Protein AF-A0A838F0F5-F1 (afdb_monomer_lite)

Radius of gyration: 20.69 Å; chains: 1; bounding box: 48×46×53 Å

Foldseek 3Di:
DFAQQLQVKWKFFPPDLDLLVQQDCPPGDTDHAAPLPDLCGHRVHDQAPDFTKMKMQNHPVDDPQQRIKIWTFPDDDPFWTWIWIATSNRHLTDIDTFTDDPQFPDWDKDPPPSIDTDDDGGGLQPDFKDFDWGWHWQVVDVNIDIDIATWIFTRLLKWKFKDLDDQLVPDDPVNLVPTDIDSRRCPRPRVQWDQDPVVRDIDGPNSIKMWMQHNVRWIKIKHWDDQADPVRDGRRIDMDMDTD

Secondary structure (DSSP, 8-state):
----GGGT-EEEE-S-S-TTT--S-TT---B---TT--GGG-SS---SSS---EEEE--TTS-TTTSEEEEEEEEE-SSEEEEEEE-TTSTT-EEEEEE--SSSS--EEE-GGG-EEE--SPPGGG-SEEEEEEEEEETTSSS-EEEEEEEEEEPTT-EEEEE-SS-GGG--HHHHTTSPPB--TTSSBSTTEEEETTTTEEEE-TT-EEEEE-TTS-EEEEEEEEEE-TT--EEEEEEEEEE-

Sequence (244 aa):
MWLNGGNFALIANMNTQDFDAVQDTTGASWHWDEASWNPDSTAIGDWRDVRLVYVLDRGNSKPAAERYKKIIFQSGDETKYEIQFSNLDGSEQGILYVPKSNLSSYAYFTFDDGGSVLNIEPAKQQWDMLFTRYRYIFYDEDPALPYLVTGVLINPEISVAVDSSMTFTEIDYQKVTSLIYSNNRDVIGWNWKHFDFSSQLYMVHQNVNYILRDMEGVYWKLHFIDFYNEAGEKGYPQFEFQRL

Structure (mmCIF, N/CA/C/O backbone):
data_AF-A0A838F0F5-F1
#
_entry.id   AF-A0A838F0F5-F1
#
loop_
_atom_site.group_PDB
_atom_site.id
_atom_site.type_symbol
_atom_site.label_atom_id
_atom_site.label_alt_id
_atom_site.label_comp_id
_atom_site.label_asym_id
_atom_site.label_entity_id
_atom_site.label_seq_id
_atom_site.pdbx_PDB_ins_code
_atom_site.Cartn_x
_atom_site.Cartn_y
_atom_site.Cartn_z
_atom_site.occupancy
_atom_site.B_iso_or_equiv
_atom_site.auth_seq_id
_atom_site.auth_comp_id
_atom_site.auth_asym_id
_atom_site.auth_atom_id
_atom_site.pdbx_PDB_model_num
ATOM 1 N N . MET A 1 1 ? 1.810 -8.449 -7.817 1.00 91.44 1 MET A N 1
ATOM 2 C CA . MET A 1 1 ? 3.004 -7.701 -7.355 1.00 91.44 1 MET A CA 1
ATOM 3 C C . MET A 1 1 ? 2.554 -6.276 -7.125 1.00 91.44 1 MET A C 1
ATOM 5 O O . MET A 1 1 ? 1.763 -5.810 -7.929 1.00 91.44 1 MET A O 1
ATOM 9 N N . TRP A 1 2 ? 3.014 -5.624 -6.060 1.00 94.12 2 TRP A N 1
ATOM 10 C CA . TRP A 1 2 ? 2.586 -4.269 -5.701 1.00 94.12 2 TRP A CA 1
ATOM 11 C C . TRP A 1 2 ? 3.780 -3.316 -5.699 1.00 94.12 2 TRP A C 1
ATOM 13 O O . TRP A 1 2 ? 4.907 -3.707 -5.387 1.00 94.12 2 TRP A O 1
ATOM 23 N N . LEU A 1 3 ? 3.514 -2.068 -6.045 1.00 95.50 3 LEU A N 1
ATOM 24 C CA . LEU A 1 3 ? 4.405 -0.925 -5.982 1.00 95.50 3 LEU A CA 1
ATOM 25 C C . LEU A 1 3 ? 4.392 -0.320 -4.575 1.00 95.50 3 LEU A C 1
ATOM 27 O O . LEU A 1 3 ? 3.415 -0.392 -3.828 1.00 95.50 3 LEU A O 1
ATOM 31 N N . ASN A 1 4 ? 5.469 0.381 -4.223 1.00 93.06 4 ASN A N 1
ATOM 32 C CA . ASN A 1 4 ? 5.478 1.195 -3.014 1.00 93.06 4 ASN A CA 1
ATOM 33 C C . ASN A 1 4 ? 4.745 2.525 -3.261 1.00 93.06 4 ASN A C 1
ATOM 35 O O . ASN A 1 4 ? 5.359 3.545 -3.589 1.00 93.06 4 ASN A O 1
ATOM 39 N N . GLY A 1 5 ? 3.424 2.519 -3.070 1.00 92.31 5 GLY A N 1
ATOM 40 C CA . GLY A 1 5 ? 2.596 3.721 -3.170 1.00 92.31 5 GLY A CA 1
ATOM 41 C C . GLY A 1 5 ? 3.021 4.841 -2.211 1.00 92.31 5 GLY A C 1
ATOM 42 O O . GLY A 1 5 ? 2.883 6.008 -2.558 1.00 92.31 5 GLY A O 1
ATOM 43 N N . GLY A 1 6 ? 3.620 4.523 -1.057 1.00 91.94 6 GLY A N 1
ATOM 44 C CA . GLY A 1 6 ? 4.154 5.518 -0.116 1.00 91.94 6 GLY A CA 1
ATOM 45 C C . GLY A 1 6 ? 5.263 6.405 -0.703 1.00 91.94 6 GLY A C 1
ATOM 46 O O . GLY A 1 6 ? 5.440 7.537 -0.260 1.00 91.94 6 GLY A O 1
ATOM 47 N N . ASN A 1 7 ? 5.949 5.930 -1.747 1.00 92.19 7 ASN A N 1
ATOM 48 C CA . ASN A 1 7 ? 6.921 6.708 -2.520 1.00 92.19 7 ASN A CA 1
ATOM 49 C C . ASN A 1 7 ? 6.306 7.374 -3.762 1.00 92.19 7 ASN A C 1
ATOM 51 O O . ASN A 1 7 ? 7.038 7.921 -4.580 1.00 92.19 7 ASN A O 1
ATOM 55 N N . PHE A 1 8 ? 4.982 7.320 -3.930 1.00 93.25 8 PHE A N 1
ATOM 56 C CA . PHE A 1 8 ? 4.285 7.665 -5.173 1.00 93.25 8 PHE A CA 1
ATOM 57 C C . PHE A 1 8 ? 4.778 6.868 -6.387 1.00 93.25 8 PHE A C 1
ATOM 59 O O . PHE A 1 8 ? 4.740 7.374 -7.505 1.00 93.25 8 PHE A O 1
ATOM 66 N N . ALA A 1 9 ? 5.225 5.624 -6.188 1.00 96.00 9 ALA A N 1
ATOM 67 C CA . ALA A 1 9 ? 5.691 4.804 -7.297 1.00 96.00 9 ALA A CA 1
ATOM 68 C C . ALA A 1 9 ? 4.574 4.562 -8.328 1.00 96.00 9 ALA A C 1
ATOM 70 O O . ALA A 1 9 ? 3.406 4.353 -7.966 1.00 96.00 9 ALA A O 1
ATOM 71 N N . LEU A 1 10 ? 4.953 4.592 -9.602 1.00 97.38 10 LEU A N 1
ATOM 72 C CA . LEU A 1 10 ? 4.091 4.359 -10.760 1.00 97.38 10 LEU A CA 1
ATOM 73 C C . LEU A 1 10 ? 4.785 3.379 -11.695 1.00 97.38 10 LEU A C 1
ATOM 75 O O . LEU A 1 10 ? 6.011 3.332 -11.741 1.00 97.38 10 LEU A O 1
ATOM 79 N N . ILE A 1 11 ? 4.025 2.623 -12.473 1.00 98.25 11 ILE A N 1
ATOM 80 C CA . ILE A 1 11 ? 4.603 1.740 -13.484 1.00 98.25 11 ILE A CA 1
ATOM 81 C C . ILE A 1 11 ? 3.867 1.886 -14.807 1.00 98.25 11 ILE A C 1
ATOM 83 O O . ILE A 1 11 ? 2.655 2.084 -14.831 1.00 98.25 11 ILE A O 1
ATOM 87 N N . ALA A 1 12 ? 4.610 1.799 -15.902 1.00 98.50 12 ALA A N 1
ATOM 88 C CA . ALA A 1 12 ? 4.077 1.785 -17.251 1.00 98.50 12 ALA A CA 1
ATOM 89 C C . ALA A 1 12 ? 4.499 0.498 -17.959 1.00 98.50 12 ALA A C 1
ATOM 91 O O . ALA A 1 12 ? 5.663 0.105 -17.896 1.00 98.50 12 ALA A O 1
ATOM 92 N N . ASN A 1 13 ? 3.556 -0.151 -18.638 1.00 97.56 13 ASN A N 1
ATOM 93 C CA . ASN A 1 13 ? 3.851 -1.226 -19.579 1.00 97.56 13 ASN A CA 1
ATOM 94 C C . ASN A 1 13 ? 4.204 -0.605 -20.938 1.00 97.56 13 ASN A C 1
ATOM 96 O O . ASN A 1 13 ? 3.416 0.162 -21.489 1.00 97.56 13 ASN A O 1
ATOM 100 N N . MET A 1 14 ? 5.374 -0.942 -21.479 1.00 97.94 14 MET A N 1
ATOM 101 C CA . MET A 1 14 ? 5.890 -0.351 -22.718 1.00 97.94 14 MET A CA 1
ATOM 102 C C . MET A 1 14 ? 5.448 -1.104 -23.981 1.00 97.94 14 MET A C 1
ATOM 104 O O . MET A 1 14 ? 5.873 -0.752 -25.079 1.00 97.94 14 MET A O 1
ATOM 108 N N . ASN A 1 15 ? 4.605 -2.136 -23.844 1.00 96.19 15 ASN A N 1
ATOM 109 C CA . ASN A 1 15 ? 4.031 -2.927 -24.941 1.00 96.19 15 ASN A CA 1
ATOM 110 C C . ASN A 1 15 ? 5.078 -3.492 -25.921 1.00 96.19 15 ASN A C 1
ATOM 112 O O . ASN A 1 15 ? 4.833 -3.624 -27.118 1.00 96.19 15 ASN A O 1
ATOM 116 N N . THR A 1 16 ? 6.254 -3.838 -25.403 1.00 97.19 16 THR A N 1
ATOM 117 C CA . THR A 1 16 ? 7.365 -4.427 -26.155 1.00 97.19 16 THR A CA 1
ATOM 118 C C . THR A 1 16 ? 8.042 -5.511 -25.328 1.00 97.19 16 THR A C 1
ATOM 120 O O . THR A 1 16 ? 8.014 -5.468 -24.098 1.00 97.19 16 THR A O 1
ATOM 123 N N . GLN A 1 17 ? 8.646 -6.487 -26.003 1.00 96.75 17 GLN A N 1
ATOM 124 C CA . GLN A 1 17 ? 9.502 -7.505 -25.381 1.00 96.75 17 GLN A CA 1
ATOM 125 C C . GLN A 1 17 ? 10.994 -7.160 -25.512 1.00 96.75 17 GLN A C 1
ATOM 127 O O . GLN A 1 17 ? 11.834 -7.828 -24.914 1.00 96.75 17 GLN A O 1
ATOM 132 N N . ASP A 1 18 ? 11.324 -6.135 -26.303 1.00 97.12 18 ASP A N 1
ATOM 133 C CA . ASP A 1 18 ? 12.693 -5.676 -26.517 1.00 97.12 18 ASP A CA 1
ATOM 134 C C . ASP A 1 18 ? 13.130 -4.763 -25.363 1.00 97.12 18 ASP A C 1
ATOM 136 O O . ASP A 1 18 ? 12.744 -3.594 -25.283 1.00 97.12 18 ASP A O 1
ATOM 140 N N . PHE A 1 19 ? 13.923 -5.324 -24.450 1.00 97.19 19 PHE A N 1
ATOM 141 C CA . PHE A 1 19 ? 14.431 -4.634 -23.264 1.00 97.19 19 PHE A CA 1
ATOM 142 C C . PHE A 1 19 ? 15.321 -3.429 -23.597 1.00 97.19 19 PHE A C 1
ATOM 144 O O . PHE A 1 19 ? 15.335 -2.447 -22.846 1.00 97.19 19 PHE A O 1
ATOM 151 N N . ASP A 1 20 ? 16.038 -3.477 -24.721 1.00 96.81 20 ASP A N 1
ATOM 152 C CA . ASP A 1 20 ? 17.018 -2.461 -25.112 1.00 96.81 20 ASP A CA 1
ATOM 153 C C . ASP A 1 20 ? 16.384 -1.327 -25.934 1.00 96.81 20 ASP A C 1
ATOM 155 O O . ASP A 1 20 ? 16.926 -0.218 -25.977 1.00 96.81 20 ASP A O 1
ATOM 159 N N . ALA A 1 21 ? 15.203 -1.568 -26.519 1.00 96.50 21 ALA A N 1
ATOM 160 C CA . ALA A 1 21 ? 14.423 -0.555 -27.234 1.00 96.50 21 ALA A CA 1
ATOM 161 C C . ALA A 1 21 ? 13.844 0.538 -26.319 1.00 96.50 21 ALA A C 1
ATOM 163 O O . ALA A 1 21 ? 13.606 1.658 -26.767 1.00 96.50 21 ALA A O 1
ATOM 164 N N . VAL A 1 22 ? 13.610 0.236 -25.040 1.00 97.81 22 VAL A N 1
ATOM 165 C CA . VAL A 1 22 ? 13.127 1.222 -24.065 1.00 97.81 22 VAL A CA 1
ATOM 166 C C . VAL A 1 22 ? 14.332 1.972 -23.503 1.00 97.81 22 VAL A C 1
ATOM 168 O O . VAL A 1 22 ? 15.181 1.363 -22.857 1.00 97.81 22 VAL A O 1
ATOM 171 N N . GLN A 1 23 ? 14.436 3.277 -23.754 1.00 96.56 23 GLN A N 1
ATOM 172 C CA . GLN A 1 23 ? 15.566 4.114 -23.297 1.00 96.56 23 GLN A CA 1
ATOM 173 C C . GLN A 1 23 ? 15.126 5.427 -22.642 1.00 96.56 23 GLN A C 1
ATOM 175 O O . GLN A 1 23 ? 15.944 6.172 -22.107 1.00 96.56 23 GLN A O 1
ATOM 180 N N . ASP A 1 24 ? 13.827 5.707 -22.658 1.00 96.00 24 ASP A N 1
ATOM 181 C CA . ASP A 1 24 ? 13.215 6.872 -22.043 1.00 96.00 24 ASP A CA 1
ATOM 182 C C . ASP A 1 24 ? 11.813 6.511 -21.518 1.00 96.00 24 ASP A C 1
ATOM 184 O O . ASP A 1 24 ? 11.431 5.340 -21.449 1.00 96.00 24 ASP A O 1
ATOM 188 N N . THR A 1 25 ? 11.057 7.523 -21.100 1.00 96.88 25 THR A N 1
ATOM 189 C CA . THR A 1 25 ? 9.669 7.387 -20.642 1.00 96.88 25 THR A CA 1
ATOM 190 C C . THR A 1 25 ? 8.653 7.812 -21.707 1.00 96.88 25 THR A C 1
ATOM 192 O O . THR A 1 25 ? 7.470 7.988 -21.405 1.00 96.88 25 THR A O 1
ATOM 195 N N . THR A 1 26 ? 9.083 8.006 -22.957 1.00 96.81 26 THR A N 1
ATOM 196 C CA . THR A 1 26 ? 8.214 8.454 -24.045 1.00 96.81 26 THR A CA 1
ATOM 197 C C . THR A 1 26 ? 7.144 7.397 -24.316 1.00 96.81 26 THR A C 1
ATOM 199 O O . THR A 1 26 ? 7.433 6.217 -24.492 1.00 96.81 26 THR A O 1
ATOM 202 N N . GLY A 1 27 ? 5.878 7.820 -24.341 1.00 95.19 27 GLY A N 1
ATOM 203 C CA . GLY A 1 27 ? 4.741 6.916 -24.541 1.00 95.19 27 GLY A CA 1
ATOM 204 C C . GLY A 1 27 ? 4.340 6.098 -23.307 1.00 95.19 27 GLY A C 1
ATOM 205 O O . GLY A 1 27 ? 3.433 5.275 -23.413 1.00 95.19 27 GLY A O 1
ATOM 206 N N . ALA A 1 28 ? 4.960 6.325 -22.143 1.00 97.62 28 ALA A N 1
ATOM 207 C CA . ALA A 1 28 ? 4.576 5.665 -20.899 1.00 97.62 28 ALA A CA 1
ATOM 208 C C . ALA A 1 28 ? 3.164 6.088 -20.446 1.00 97.62 28 ALA A C 1
ATOM 210 O O . ALA A 1 28 ? 2.912 7.259 -20.155 1.00 97.62 28 ALA A O 1
ATOM 211 N N . SER A 1 29 ? 2.256 5.114 -20.341 1.00 97.56 29 SER A N 1
ATOM 212 C CA . SER A 1 29 ? 0.982 5.255 -19.628 1.00 97.56 29 SER A CA 1
ATOM 213 C C . SER A 1 29 ? 1.186 4.816 -18.182 1.00 97.56 29 SER A C 1
ATOM 215 O O . SER A 1 29 ? 1.416 3.636 -17.922 1.00 97.56 29 SER A O 1
ATOM 217 N N . TRP A 1 30 ? 1.160 5.765 -17.247 1.00 97.12 30 TRP A N 1
ATOM 218 C CA . TRP A 1 30 ? 1.473 5.507 -15.843 1.00 97.12 30 TRP A CA 1
ATOM 219 C C . TRP A 1 30 ? 0.272 4.968 -15.070 1.00 97.12 30 TRP A C 1
ATOM 221 O O . TRP A 1 30 ? -0.796 5.574 -15.064 1.00 97.12 30 TRP A O 1
ATOM 231 N N . HIS A 1 31 ? 0.493 3.871 -14.351 1.00 96.75 31 HIS A N 1
ATOM 232 C CA . HIS A 1 31 ? -0.495 3.211 -13.507 1.00 96.75 31 HIS A CA 1
ATOM 233 C C . HIS A 1 31 ? -0.003 3.092 -12.060 1.00 96.75 31 HIS A C 1
ATOM 235 O O . HIS A 1 31 ? 1.197 3.156 -11.771 1.00 96.75 31 HIS A O 1
ATOM 241 N N . TRP A 1 32 ? -0.946 2.901 -11.144 1.00 95.50 32 TRP A N 1
ATOM 242 C CA . TRP A 1 32 ? -0.731 2.706 -9.713 1.00 95.50 32 TRP A CA 1
ATOM 243 C C . TRP A 1 32 ? -1.581 1.545 -9.198 1.00 95.50 32 TRP A C 1
ATOM 245 O O . TRP A 1 32 ? -2.570 1.181 -9.825 1.00 95.50 32 TRP A O 1
ATOM 255 N N . ASP A 1 33 ? -1.184 0.955 -8.069 1.00 95.00 33 ASP A N 1
ATOM 256 C CA . ASP A 1 33 ? -2.036 -0.018 -7.383 1.00 95.00 33 ASP A CA 1
ATOM 257 C C . ASP A 1 33 ? -3.145 0.686 -6.608 1.00 95.00 33 ASP A C 1
ATOM 259 O O . ASP A 1 33 ? -2.941 1.789 -6.081 1.00 95.00 33 ASP A O 1
ATOM 263 N N . GLU A 1 34 ? -4.274 -0.003 -6.472 1.00 90.25 34 GLU A N 1
ATOM 264 C CA . GLU A 1 34 ? -5.309 0.365 -5.513 1.00 90.25 34 GLU A CA 1
ATOM 265 C C . GLU A 1 34 ? -4.820 0.258 -4.065 1.00 90.25 34 GLU A C 1
ATOM 267 O O . GLU A 1 34 ? -4.044 -0.630 -3.695 1.00 90.25 34 GLU A O 1
ATOM 272 N N . ALA A 1 35 ? -5.332 1.150 -3.213 1.00 85.06 35 ALA A N 1
ATOM 273 C CA . ALA A 1 35 ? -4.958 1.212 -1.799 1.00 85.06 35 ALA A CA 1
ATOM 274 C C . ALA A 1 35 ? -5.464 0.013 -0.976 1.00 85.06 35 ALA A C 1
ATOM 276 O O . ALA A 1 35 ? -4.980 -0.194 0.135 1.00 85.06 35 ALA A O 1
ATOM 277 N N . SER A 1 36 ? -6.367 -0.798 -1.540 1.00 82.19 36 SER A N 1
ATOM 278 C CA . SER A 1 36 ? -6.937 -1.996 -0.913 1.00 82.19 36 SER A CA 1
ATOM 279 C C . SER A 1 36 ? -5.981 -3.181 -0.831 1.00 82.19 36 SER A C 1
ATOM 281 O O . SER A 1 36 ? -6.214 -4.116 -0.060 1.00 82.19 36 SER A O 1
ATOM 283 N N . TRP A 1 37 ? -4.895 -3.147 -1.617 1.00 81.25 37 TRP A N 1
ATOM 284 C CA . TRP A 1 37 ? -3.950 -4.255 -1.798 1.00 81.25 37 TRP A CA 1
ATOM 285 C C . TRP A 1 37 ? -4.582 -5.540 -2.353 1.00 81.25 37 TRP A C 1
ATOM 287 O O . TRP A 1 37 ? -3.982 -6.613 -2.257 1.00 81.25 37 TRP A O 1
ATOM 297 N N . ASN A 1 38 ? -5.762 -5.452 -2.971 1.00 86.06 38 ASN A N 1
ATOM 298 C CA . ASN A 1 38 ? -6.367 -6.590 -3.652 1.00 86.06 38 ASN A CA 1
ATOM 299 C C . ASN A 1 38 ? -5.520 -6.970 -4.892 1.00 86.06 38 ASN A C 1
ATOM 301 O O . ASN A 1 38 ? -5.135 -6.083 -5.664 1.00 86.06 38 ASN A O 1
ATOM 305 N N . PRO A 1 39 ? -5.164 -8.256 -5.093 1.00 86.69 39 PRO A N 1
ATOM 306 C CA . PRO A 1 39 ? -4.381 -8.692 -6.252 1.00 86.69 39 PRO A CA 1
ATOM 307 C C . PRO A 1 39 ? -5.039 -8.427 -7.616 1.00 86.69 39 PRO A C 1
ATOM 309 O O . PRO A 1 39 ? -4.318 -8.380 -8.613 1.00 86.69 39 PRO A O 1
ATOM 312 N N . ASP A 1 40 ? -6.361 -8.245 -7.683 1.00 87.56 40 ASP A N 1
ATOM 313 C CA . ASP A 1 40 ? -7.082 -7.929 -8.928 1.00 87.56 40 ASP A CA 1
ATOM 314 C C . ASP A 1 40 ? -6.876 -6.487 -9.434 1.00 87.56 40 ASP A C 1
ATOM 316 O O . ASP A 1 40 ? -7.177 -6.195 -10.590 1.00 87.56 40 ASP A O 1
ATOM 320 N N . SER A 1 41 ? -6.317 -5.607 -8.598 1.00 90.75 41 SER A N 1
ATOM 321 C CA . SER A 1 41 ? -6.233 -4.162 -8.839 1.00 90.75 41 SER A CA 1
ATOM 322 C C . SER A 1 41 ? -4.796 -3.637 -8.746 1.00 90.75 41 SER A C 1
ATOM 324 O O . SER A 1 41 ? -4.525 -2.557 -8.214 1.00 90.75 41 SER A O 1
ATOM 326 N N . THR A 1 42 ? -3.844 -4.437 -9.235 1.00 95.56 42 THR A N 1
ATOM 327 C CA . THR A 1 42 ? -2.423 -4.060 -9.282 1.00 95.56 42 THR A CA 1
ATOM 328 C C . THR A 1 42 ? -2.061 -3.373 -10.594 1.00 95.56 42 THR A C 1
ATOM 330 O O . THR A 1 42 ? -2.525 -3.772 -11.660 1.00 95.56 42 THR A O 1
ATOM 333 N N . ALA A 1 43 ? -1.162 -2.390 -10.534 1.00 95.81 43 ALA A N 1
ATOM 334 C CA . ALA A 1 43 ? -0.689 -1.636 -11.697 1.00 95.81 43 ALA A CA 1
ATOM 335 C C . ALA A 1 43 ? 0.041 -2.517 -12.722 1.00 95.81 43 ALA A C 1
ATOM 337 O O . ALA A 1 43 ? 0.046 -2.234 -13.917 1.00 95.81 43 ALA A O 1
ATOM 338 N N . ILE A 1 44 ? 0.704 -3.569 -12.233 1.00 95.69 44 ILE A N 1
ATOM 339 C CA . ILE A 1 44 ? 1.471 -4.514 -13.053 1.00 95.69 44 ILE A CA 1
ATOM 340 C C . ILE A 1 44 ? 0.533 -5.480 -13.792 1.00 95.69 44 ILE A C 1
ATOM 342 O O . ILE A 1 44 ? 0.840 -5.884 -14.917 1.00 95.69 44 ILE A O 1
ATOM 346 N N . GLY A 1 45 ? -0.590 -5.847 -13.165 1.00 93.81 45 GLY A N 1
ATOM 347 C CA . GLY A 1 45 ? -1.494 -6.883 -13.653 1.00 93.81 45 GLY A CA 1
ATOM 348 C C . GLY A 1 45 ? -0.869 -8.283 -13.649 1.00 93.81 45 GLY A C 1
ATOM 349 O O . GLY A 1 45 ? 0.107 -8.561 -12.941 1.00 93.81 45 GLY A O 1
ATOM 350 N N . ASP A 1 46 ? -1.450 -9.180 -14.449 1.00 93.12 46 ASP A N 1
ATOM 351 C CA . ASP A 1 46 ? -0.890 -10.509 -14.686 1.00 93.12 46 ASP A CA 1
ATOM 352 C C . ASP A 1 46 ? 0.185 -10.457 -15.778 1.00 93.12 46 ASP A C 1
ATOM 354 O O . ASP A 1 46 ? -0.098 -10.255 -16.956 1.00 93.12 46 ASP A O 1
ATOM 358 N N . TRP A 1 47 ? 1.438 -10.636 -15.373 1.00 93.75 47 TRP A N 1
ATOM 359 C CA . TRP A 1 47 ? 2.612 -10.595 -16.247 1.00 93.75 47 TRP A CA 1
ATOM 360 C C . TRP A 1 47 ? 3.057 -11.986 -16.727 1.00 93.75 47 TRP A C 1
ATOM 362 O O . TRP A 1 47 ? 4.046 -12.099 -17.451 1.00 93.75 47 TRP A O 1
ATOM 372 N N . ARG A 1 48 ? 2.382 -13.064 -16.301 1.00 92.81 48 ARG A N 1
ATOM 373 C CA . ARG A 1 48 ? 2.864 -14.445 -16.496 1.00 92.81 48 ARG A CA 1
ATOM 374 C C . ARG A 1 48 ? 2.718 -14.944 -17.931 1.00 92.81 48 ARG A C 1
ATOM 376 O O . ARG A 1 48 ? 3.525 -15.767 -18.359 1.00 92.81 48 ARG A O 1
ATOM 383 N N . ASP A 1 49 ? 1.731 -14.437 -18.664 1.00 89.50 49 ASP A N 1
ATOM 384 C CA . ASP A 1 49 ? 1.435 -14.888 -20.028 1.00 89.50 49 ASP A CA 1
ATOM 385 C C . ASP A 1 49 ? 2.358 -14.252 -21.072 1.00 89.50 49 ASP A C 1
ATOM 387 O O . ASP A 1 49 ? 2.745 -14.895 -22.051 1.00 89.50 49 ASP A O 1
ATOM 391 N N . VAL A 1 50 ? 2.729 -12.984 -20.871 1.00 91.31 50 VAL A N 1
ATOM 392 C CA . VAL A 1 50 ? 3.535 -12.219 -21.825 1.00 91.31 50 VAL A CA 1
ATOM 393 C C . VAL A 1 50 ? 4.629 -11.460 -21.090 1.00 91.31 50 VAL A C 1
ATOM 395 O O . VAL A 1 50 ? 4.371 -10.568 -20.286 1.00 91.31 50 VAL A O 1
ATOM 398 N N . ARG A 1 51 ? 5.882 -11.776 -21.429 1.00 94.62 51 ARG A N 1
ATOM 399 C CA . ARG A 1 51 ? 7.049 -11.033 -20.943 1.00 94.62 51 ARG A CA 1
ATOM 400 C C . ARG A 1 51 ? 7.138 -9.698 -21.664 1.00 94.62 51 ARG A C 1
ATOM 402 O O . ARG A 1 51 ? 7.563 -9.665 -22.819 1.00 94.62 51 ARG A O 1
ATOM 409 N N . LEU A 1 52 ? 6.734 -8.637 -20.981 1.00 97.44 52 LEU A N 1
ATOM 410 C CA . LEU A 1 52 ? 6.797 -7.263 -21.466 1.00 97.44 52 LEU A CA 1
ATOM 411 C C . LEU A 1 52 ? 7.787 -6.445 -20.639 1.00 97.44 52 LEU A C 1
ATOM 413 O O . LEU A 1 52 ? 8.056 -6.750 -19.475 1.00 97.44 52 LEU A O 1
ATOM 417 N N . VAL A 1 53 ? 8.325 -5.404 -21.266 1.00 98.38 53 VAL A N 1
ATOM 418 C CA . VAL A 1 53 ? 9.149 -4.398 -20.604 1.00 98.38 53 VAL A CA 1
ATOM 419 C C . VAL A 1 53 ? 8.241 -3.410 -19.891 1.00 98.38 53 VAL A C 1
ATOM 421 O O . VAL A 1 53 ? 7.337 -2.823 -20.488 1.00 98.38 53 VAL A O 1
ATOM 424 N N . TYR A 1 54 ? 8.529 -3.192 -18.618 1.00 98.62 54 TYR A N 1
ATOM 425 C CA . TYR A 1 54 ? 7.916 -2.159 -17.804 1.00 98.62 54 TYR A CA 1
ATOM 426 C C . TYR A 1 54 ? 8.935 -1.067 -17.491 1.00 98.62 54 TYR A C 1
ATOM 428 O O . TYR A 1 54 ? 10.124 -1.348 -17.333 1.00 98.62 54 TYR A O 1
ATOM 436 N N . VAL A 1 55 ? 8.464 0.166 -17.333 1.00 98.56 55 VAL A N 1
ATOM 437 C CA . VAL A 1 55 ? 9.230 1.248 -16.709 1.00 98.56 55 VAL A CA 1
ATOM 438 C C . VAL A 1 55 ? 8.594 1.576 -15.368 1.00 98.56 55 VAL A C 1
ATOM 440 O O . VAL A 1 55 ? 7.425 1.947 -15.300 1.00 98.56 55 VAL A O 1
ATOM 443 N N . LEU A 1 56 ? 9.371 1.437 -14.298 1.00 98.44 56 LEU A N 1
ATOM 444 C CA . LEU A 1 56 ? 9.006 1.829 -12.942 1.00 98.44 56 LEU A CA 1
ATOM 445 C C . LEU A 1 56 ? 9.525 3.236 -12.660 1.00 98.44 56 LEU A C 1
ATOM 447 O O . LEU A 1 56 ? 10.734 3.450 -12.671 1.00 98.44 56 LEU A O 1
ATOM 451 N N . ASP A 1 57 ? 8.626 4.156 -12.332 1.00 98.06 57 ASP A N 1
ATOM 452 C CA . ASP A 1 57 ? 8.947 5.384 -11.614 1.00 98.06 57 ASP A CA 1
ATOM 453 C C . ASP A 1 57 ? 8.964 5.081 -10.113 1.00 98.06 57 ASP A C 1
ATOM 455 O O . ASP A 1 57 ? 7.956 4.691 -9.520 1.00 98.06 57 ASP A O 1
ATOM 459 N N . ARG A 1 58 ? 10.126 5.245 -9.486 1.00 96.38 58 ARG A N 1
ATOM 460 C CA . ARG A 1 58 ? 10.355 4.937 -8.069 1.00 96.38 58 ARG A CA 1
ATOM 461 C C . ARG A 1 58 ? 9.994 6.091 -7.134 1.00 96.38 58 ARG A C 1
ATOM 463 O O . ARG A 1 58 ? 10.142 5.935 -5.920 1.00 96.38 58 ARG A O 1
ATOM 470 N N . GLY A 1 59 ? 9.531 7.217 -7.679 1.00 94.25 59 GLY A N 1
ATOM 471 C CA . GLY A 1 59 ? 9.080 8.380 -6.926 1.00 94.25 59 GLY A CA 1
ATOM 472 C C . GLY A 1 59 ? 10.029 9.575 -6.971 1.00 94.25 59 GLY A C 1
ATOM 473 O O . GLY A 1 59 ? 11.235 9.456 -7.189 1.00 94.25 59 GLY A O 1
ATOM 474 N N . ASN A 1 60 ? 9.476 10.756 -6.680 1.00 88.19 60 ASN A N 1
ATOM 475 C CA . ASN A 1 60 ? 10.188 12.042 -6.723 1.00 88.19 60 ASN A CA 1
ATOM 476 C C . ASN A 1 60 ? 11.309 12.189 -5.678 1.00 88.19 60 ASN A C 1
ATOM 478 O O . ASN A 1 60 ? 12.114 13.109 -5.782 1.00 88.19 60 ASN A O 1
ATOM 482 N N . SER A 1 61 ? 11.353 11.330 -4.656 1.00 89.81 61 SER A N 1
ATOM 483 C CA . SER A 1 61 ? 12.419 11.353 -3.648 1.00 89.81 61 SER A CA 1
ATOM 484 C C . SER A 1 61 ? 13.736 10.763 -4.156 1.00 89.81 61 SER A C 1
ATOM 486 O O . SER A 1 61 ? 14.770 10.964 -3.520 1.00 89.81 61 SER A O 1
ATOM 488 N N . LYS A 1 62 ? 13.717 10.034 -5.281 1.00 92.00 62 LYS A N 1
ATOM 489 C CA . LYS A 1 62 ? 14.921 9.464 -5.888 1.00 92.00 62 LYS A CA 1
ATOM 490 C C . LYS A 1 62 ? 15.651 10.499 -6.753 1.00 92.00 62 LYS A C 1
ATOM 492 O O . LYS A 1 62 ? 14.992 11.287 -7.438 1.00 92.00 62 LYS A O 1
ATOM 497 N N . PRO A 1 63 ? 16.998 10.486 -6.775 1.00 91.06 63 PRO A N 1
ATOM 498 C CA . PRO A 1 63 ? 17.770 11.267 -7.736 1.00 91.06 63 PRO A CA 1
ATOM 499 C C . PRO A 1 63 ? 17.322 10.973 -9.170 1.00 91.06 63 PRO A C 1
ATOM 501 O O . PRO A 1 63 ? 16.972 9.838 -9.492 1.00 91.06 63 PRO A O 1
ATOM 504 N N . ALA A 1 64 ? 17.369 11.975 -10.052 1.00 88.69 64 ALA A N 1
ATOM 505 C CA . ALA A 1 64 ? 16.871 11.843 -11.424 1.00 88.69 64 ALA A CA 1
ATOM 506 C C . ALA A 1 64 ? 17.488 10.653 -12.187 1.00 88.69 64 ALA A C 1
ATOM 508 O O . ALA A 1 64 ? 16.773 9.963 -12.908 1.00 88.69 64 ALA A O 1
ATOM 509 N N . ALA A 1 65 ? 18.781 10.383 -11.976 1.00 87.94 65 ALA A N 1
ATOM 510 C CA . ALA A 1 65 ? 19.503 9.277 -12.610 1.00 87.94 65 ALA A CA 1
ATOM 511 C C . ALA A 1 65 ? 19.052 7.879 -12.138 1.00 87.94 65 ALA A C 1
ATOM 513 O O . ALA A 1 65 ? 19.237 6.904 -12.855 1.00 87.94 65 ALA A O 1
ATOM 514 N N . GLU A 1 66 ? 18.436 7.775 -10.958 1.00 89.62 66 GLU A N 1
ATOM 515 C CA . GLU A 1 66 ? 18.053 6.502 -10.327 1.00 89.62 66 GLU A CA 1
ATOM 516 C C . GLU A 1 66 ? 16.535 6.327 -10.208 1.00 89.62 66 GLU A C 1
ATOM 518 O O . GLU A 1 66 ? 16.048 5.292 -9.735 1.00 89.62 66 GLU A O 1
ATOM 523 N N . ARG A 1 67 ? 15.768 7.358 -10.576 1.00 95.31 67 ARG A N 1
ATOM 524 C CA . ARG A 1 67 ? 14.316 7.399 -10.407 1.00 95.31 67 ARG A CA 1
ATOM 525 C C . ARG A 1 67 ? 13.611 6.329 -11.228 1.00 95.31 67 ARG A C 1
ATOM 527 O O . ARG A 1 67 ? 12.655 5.738 -10.733 1.00 95.31 67 ARG A O 1
ATOM 534 N N . TYR A 1 68 ? 14.074 6.080 -12.448 1.00 97.81 68 TYR A N 1
ATOM 535 C CA . TYR A 1 68 ? 13.439 5.134 -13.356 1.00 97.81 68 TYR A CA 1
ATOM 536 C C . TYR A 1 68 ? 14.231 3.835 -13.464 1.00 97.81 68 TYR A C 1
ATOM 538 O O . TYR A 1 68 ? 15.454 3.856 -13.589 1.00 97.81 68 TYR A O 1
ATOM 546 N N . LYS A 1 69 ? 13.525 2.703 -13.468 1.00 98.00 69 LYS A N 1
ATOM 547 C CA . LYS A 1 69 ? 14.102 1.385 -13.768 1.00 98.00 69 LYS A CA 1
ATOM 548 C C . LYS A 1 69 ? 13.298 0.703 -14.868 1.00 98.00 69 LYS A C 1
ATOM 550 O O . LYS A 1 69 ? 12.069 0.711 -14.821 1.00 98.00 69 LYS A O 1
ATOM 555 N N . LYS A 1 70 ? 13.987 0.084 -15.826 1.00 97.56 70 LYS A N 1
ATOM 556 C CA . LYS A 1 70 ? 13.387 -0.881 -16.756 1.00 97.56 70 LYS A CA 1
ATOM 557 C C . LYS A 1 70 ? 13.291 -2.219 -16.062 1.00 97.56 70 LYS A C 1
ATOM 559 O O . LYS A 1 70 ? 14.213 -2.581 -15.337 1.00 97.56 70 LYS A O 1
ATOM 564 N N . ILE A 1 71 ? 12.196 -2.938 -16.270 1.00 98.38 71 ILE A N 1
ATOM 565 C CA . ILE A 1 71 ? 11.916 -4.195 -15.581 1.00 98.38 71 ILE A CA 1
ATOM 566 C C . ILE A 1 71 ? 11.316 -5.201 -16.562 1.00 98.38 71 ILE A C 1
ATOM 568 O O . ILE A 1 71 ? 10.420 -4.862 -17.330 1.00 98.38 71 ILE A O 1
ATOM 572 N N . ILE A 1 72 ? 11.768 -6.452 -16.491 1.00 98.00 72 ILE A N 1
ATOM 573 C CA . ILE A 1 72 ? 11.040 -7.621 -16.994 1.00 98.00 72 ILE A CA 1
ATOM 574 C C . ILE A 1 72 ? 10.866 -8.591 -15.827 1.00 98.00 72 ILE A C 1
ATOM 576 O O . ILE A 1 72 ? 11.843 -9.037 -15.221 1.00 98.00 72 ILE A O 1
ATOM 580 N N . PHE A 1 73 ? 9.623 -8.969 -15.545 1.00 97.12 73 PHE A N 1
ATOM 581 C CA . PHE A 1 73 ? 9.322 -10.096 -14.665 1.00 97.12 73 PHE A CA 1
ATOM 582 C C . PHE A 1 73 ? 9.549 -11.392 -15.456 1.00 97.12 73 PHE A C 1
ATOM 584 O O . PHE A 1 73 ? 8.756 -11.756 -16.322 1.00 97.12 73 PHE A O 1
ATOM 591 N N . GLN A 1 74 ? 10.692 -12.048 -15.240 1.00 95.44 74 GLN A N 1
ATOM 592 C CA . GLN A 1 74 ? 11.129 -13.175 -16.067 1.00 95.44 74 GLN A CA 1
ATOM 593 C C . GLN A 1 74 ? 10.365 -14.454 -15.724 1.00 95.44 74 GLN A C 1
ATOM 595 O O . GLN A 1 74 ? 9.904 -15.171 -16.618 1.00 95.44 74 GLN A O 1
ATOM 600 N N . SER A 1 75 ? 10.258 -14.765 -14.436 1.00 95.62 75 SER A N 1
ATOM 601 C CA . SER A 1 75 ? 9.623 -15.987 -13.952 1.00 95.62 75 SER A CA 1
ATOM 602 C C . SER A 1 75 ? 9.184 -15.841 -12.493 1.00 95.62 75 SER A C 1
ATOM 604 O O . SER A 1 75 ? 9.599 -14.929 -11.771 1.00 95.62 75 SER A O 1
ATOM 606 N N . GLY A 1 76 ? 8.307 -16.741 -12.059 1.00 94.94 76 GLY A N 1
ATOM 607 C CA . GLY A 1 76 ? 7.912 -16.874 -10.668 1.00 94.94 76 GLY A CA 1
ATOM 608 C C . GLY A 1 76 ? 7.331 -18.256 -10.424 1.00 94.94 76 GLY A C 1
ATOM 609 O O . GLY A 1 76 ? 6.437 -18.684 -11.149 1.00 94.94 76 GLY A O 1
ATOM 610 N N . ASP A 1 77 ? 7.835 -18.937 -9.406 1.00 94.25 77 ASP A N 1
ATOM 611 C CA . ASP A 1 77 ? 7.376 -20.257 -8.979 1.00 94.25 77 ASP A CA 1
ATOM 612 C C . ASP A 1 77 ? 7.018 -20.235 -7.486 1.00 94.25 77 ASP A C 1
ATOM 614 O O . ASP A 1 77 ? 6.917 -19.170 -6.877 1.00 94.25 77 ASP A O 1
ATOM 618 N N . GLU A 1 78 ? 6.767 -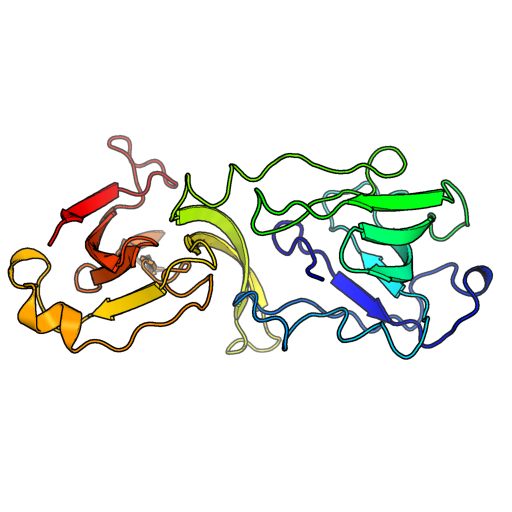21.389 -6.874 1.00 93.62 78 GLU A N 1
ATOM 619 C CA . GLU A 1 78 ? 6.417 -21.487 -5.449 1.00 93.62 78 GLU A CA 1
ATOM 620 C C . GLU A 1 78 ? 7.534 -21.012 -4.505 1.00 93.62 78 GLU A C 1
ATOM 622 O O . GLU A 1 78 ? 7.266 -20.669 -3.356 1.00 93.62 78 GLU A O 1
ATOM 627 N N . THR A 1 79 ? 8.773 -20.930 -4.990 1.00 96.06 79 THR A N 1
ATOM 628 C CA . THR A 1 79 ? 9.971 -20.653 -4.193 1.00 96.06 79 THR A CA 1
ATOM 629 C C . THR A 1 79 ? 10.539 -19.254 -4.399 1.00 96.06 79 THR A C 1
ATOM 631 O O . THR A 1 79 ? 11.140 -18.716 -3.470 1.00 96.06 79 THR A O 1
ATOM 634 N N . LYS A 1 80 ? 10.374 -18.639 -5.578 1.00 97.38 80 LYS A N 1
ATOM 635 C CA . LYS A 1 80 ? 10.959 -17.319 -5.875 1.00 97.38 80 LYS A CA 1
ATOM 636 C C . LYS A 1 80 ? 10.309 -16.595 -7.054 1.00 97.38 80 LYS A C 1
ATOM 638 O O . LYS A 1 80 ? 9.558 -17.180 -7.828 1.00 97.38 80 LYS A O 1
ATOM 643 N N . TYR A 1 81 ? 10.654 -15.318 -7.194 1.00 97.69 81 TYR A N 1
ATOM 644 C CA . TYR A 1 81 ? 10.517 -14.532 -8.421 1.00 97.69 81 TYR A CA 1
ATOM 645 C C . TYR A 1 81 ? 11.892 -14.207 -9.011 1.00 97.69 81 TYR A C 1
ATOM 647 O O . TYR A 1 81 ? 12.864 -14.049 -8.270 1.00 97.69 81 TYR A O 1
ATOM 655 N N . GLU A 1 82 ? 11.951 -14.055 -10.332 1.00 97.88 82 GLU A N 1
ATOM 656 C CA . GLU A 1 82 ? 13.132 -13.606 -11.073 1.00 97.88 82 GLU A CA 1
ATOM 657 C C . GLU A 1 82 ? 12.791 -12.337 -11.848 1.00 97.88 82 GLU A C 1
ATOM 659 O O . GLU A 1 82 ? 11.859 -12.312 -12.656 1.00 97.88 82 GLU A O 1
ATOM 664 N N . ILE A 1 83 ? 13.533 -11.267 -11.577 1.00 98.38 83 ILE A N 1
ATOM 665 C CA . ILE A 1 83 ? 13.239 -9.933 -12.094 1.00 98.38 83 ILE A CA 1
ATOM 666 C C . ILE A 1 83 ? 14.498 -9.385 -12.754 1.00 98.38 83 ILE A C 1
ATOM 668 O O . ILE A 1 83 ? 15.482 -9.106 -12.075 1.00 98.38 83 ILE A O 1
ATOM 672 N N . GLN A 1 84 ? 14.470 -9.209 -14.070 1.00 98.25 84 GLN A N 1
ATOM 673 C CA . GLN A 1 84 ? 15.515 -8.481 -14.782 1.00 98.25 84 GLN A CA 1
ATOM 674 C C . GLN A 1 84 ? 15.250 -6.988 -14.670 1.00 98.25 84 GLN A C 1
ATOM 676 O O . GLN A 1 84 ? 14.113 -6.552 -14.852 1.00 98.25 84 GLN A O 1
ATOM 681 N N . PHE A 1 85 ? 16.290 -6.205 -14.407 1.00 98.50 85 PHE A N 1
ATOM 682 C CA . PHE A 1 85 ? 16.176 -4.756 -14.324 1.00 98.50 85 PHE A CA 1
ATOM 683 C C . PHE A 1 85 ? 17.442 -4.049 -14.808 1.00 98.50 85 PHE A C 1
ATOM 685 O O . PHE A 1 85 ? 18.503 -4.663 -14.895 1.00 98.50 85 PHE A O 1
ATOM 692 N N . SER A 1 86 ? 17.315 -2.763 -15.131 1.00 97.88 86 SER A N 1
ATOM 693 C CA . SER A 1 86 ? 18.421 -1.836 -15.409 1.00 97.88 86 SER A CA 1
ATOM 694 C C . SER A 1 86 ? 17.947 -0.382 -15.293 1.00 97.88 86 SER A C 1
ATOM 696 O O . SER A 1 86 ? 16.749 -0.115 -15.152 1.00 97.88 86 SER A O 1
ATOM 698 N N . ASN A 1 87 ? 18.873 0.574 -15.356 1.00 97.00 87 ASN A N 1
ATOM 699 C CA . ASN A 1 87 ? 18.550 1.968 -15.669 1.00 97.00 87 ASN A CA 1
ATOM 700 C C . ASN A 1 87 ? 18.072 2.099 -17.125 1.00 97.00 87 ASN A C 1
ATOM 702 O O . ASN A 1 87 ? 18.289 1.211 -17.953 1.00 97.00 87 ASN A O 1
ATOM 706 N N . LEU A 1 88 ? 17.426 3.222 -17.459 1.00 96.62 88 LEU A N 1
ATOM 707 C CA . LEU A 1 88 ? 16.927 3.474 -18.820 1.00 96.62 88 LEU A CA 1
ATOM 708 C C . LEU A 1 88 ? 18.048 3.421 -19.877 1.00 96.62 88 LEU A C 1
ATOM 710 O O . LEU A 1 88 ? 17.838 2.879 -20.958 1.00 96.62 88 LEU A O 1
ATOM 714 N N . ASP A 1 89 ? 19.252 3.876 -19.524 1.00 95.50 89 ASP A N 1
ATOM 715 C CA . ASP A 1 89 ? 20.457 3.841 -20.367 1.00 95.50 89 ASP A CA 1
ATOM 716 C C . ASP A 1 89 ? 21.150 2.461 -20.436 1.00 95.50 89 ASP A C 1
ATOM 718 O O . ASP A 1 89 ? 22.188 2.320 -21.078 1.00 95.50 89 ASP A O 1
ATOM 722 N N . GLY A 1 90 ? 20.597 1.440 -19.771 1.00 95.50 90 GLY A N 1
ATOM 723 C CA . GLY A 1 90 ? 21.154 0.086 -19.717 1.00 95.50 90 GLY A CA 1
ATOM 724 C C . GLY A 1 90 ? 22.216 -0.133 -18.635 1.00 95.50 90 GLY A C 1
ATOM 725 O O . GLY A 1 90 ? 22.623 -1.273 -18.413 1.00 95.50 90 GLY A O 1
ATOM 726 N N . SER A 1 91 ? 22.641 0.909 -17.915 1.00 95.00 91 SER A N 1
ATOM 727 C CA . SER A 1 91 ? 23.540 0.746 -16.768 1.00 95.00 91 SER A CA 1
ATOM 728 C C . SER A 1 91 ? 22.855 0.008 -15.607 1.00 95.00 91 SER A C 1
ATOM 730 O O . SER A 1 91 ? 21.628 -0.097 -15.545 1.00 95.00 91 SER A O 1
ATOM 732 N N . GLU A 1 92 ? 23.652 -0.547 -14.688 1.00 94.62 92 GLU A N 1
ATOM 733 C CA . GLU A 1 92 ? 23.166 -1.345 -13.545 1.00 94.62 92 GLU A CA 1
ATOM 734 C C . GLU A 1 92 ? 22.227 -2.498 -13.935 1.00 94.62 92 GLU A C 1
ATOM 736 O O . GLU A 1 92 ? 21.272 -2.814 -13.223 1.00 94.62 92 GLU A O 1
ATOM 741 N N . GLN A 1 93 ? 22.477 -3.122 -15.087 1.00 96.75 93 GLN A N 1
ATOM 742 C CA . GLN A 1 93 ? 21.700 -4.274 -15.514 1.00 96.75 93 GLN A CA 1
ATOM 743 C C . GLN A 1 93 ? 21.973 -5.491 -14.625 1.00 96.75 93 GLN A C 1
ATOM 745 O O . GLN A 1 93 ? 23.125 -5.864 -14.394 1.00 96.75 93 GLN A O 1
ATOM 750 N N . GLY A 1 94 ? 20.906 -6.153 -14.180 1.00 96.69 94 GLY A N 1
ATOM 751 C CA . GLY A 1 94 ? 20.996 -7.334 -13.332 1.00 96.69 94 GLY A CA 1
ATOM 752 C C . GLY A 1 94 ? 19.732 -8.185 -13.332 1.00 96.69 94 GLY A C 1
ATOM 753 O O . GLY A 1 94 ? 18.711 -7.835 -13.928 1.00 96.69 94 GLY A O 1
ATOM 754 N N . ILE A 1 95 ? 19.822 -9.327 -12.648 1.00 98.12 95 ILE A N 1
ATOM 755 C CA . ILE A 1 95 ? 18.689 -10.199 -12.328 1.00 98.12 95 ILE A CA 1
ATOM 756 C C . ILE A 1 95 ? 18.601 -10.290 -10.809 1.00 98.12 95 ILE A C 1
ATOM 758 O O . ILE A 1 95 ? 19.544 -10.725 -10.149 1.00 98.12 95 ILE A O 1
ATOM 762 N N . LEU A 1 96 ? 17.459 -9.885 -10.264 1.00 98.44 96 LEU A N 1
ATOM 763 C CA . LEU A 1 96 ? 17.134 -10.006 -8.856 1.00 98.44 96 LEU A CA 1
ATOM 764 C C . LEU A 1 96 ? 16.310 -11.274 -8.624 1.00 98.44 96 LEU A C 1
ATOM 766 O O . LEU A 1 96 ? 15.250 -11.463 -9.224 1.00 98.44 96 LEU A O 1
ATOM 770 N N . TYR A 1 97 ? 16.789 -12.113 -7.710 1.00 98.19 97 TYR A N 1
ATOM 771 C CA . TYR A 1 97 ? 16.074 -13.288 -7.225 1.00 98.19 97 TYR A CA 1
ATOM 772 C C . TYR A 1 97 ? 15.391 -12.938 -5.904 1.00 98.19 97 TYR A C 1
ATOM 774 O O . TYR A 1 97 ? 16.066 -12.650 -4.916 1.00 98.19 97 TYR A O 1
ATOM 782 N N . VAL A 1 98 ? 14.059 -12.965 -5.878 1.00 98.19 98 VAL A N 1
ATOM 783 C CA . VAL A 1 98 ? 13.265 -12.642 -4.684 1.00 98.19 98 VAL A CA 1
ATOM 784 C C . VAL A 1 98 ? 12.683 -13.938 -4.115 1.00 98.19 98 VAL A C 1
ATOM 786 O O . VAL A 1 98 ? 11.706 -14.445 -4.674 1.00 98.19 98 VAL A O 1
ATOM 789 N N . PRO A 1 99 ? 13.265 -14.513 -3.047 1.00 97.25 99 PRO A N 1
ATOM 790 C CA . PRO A 1 99 ? 12.772 -15.750 -2.460 1.00 97.25 99 PRO A CA 1
ATOM 791 C C . PRO A 1 99 ? 11.425 -15.528 -1.767 1.00 97.25 99 PRO A C 1
ATOM 793 O O . PRO A 1 99 ? 11.174 -14.484 -1.163 1.00 97.25 99 PRO A O 1
ATOM 796 N N . LYS A 1 100 ? 10.563 -16.539 -1.834 1.00 95.44 100 LYS A N 1
ATOM 797 C CA . LYS A 1 100 ? 9.315 -16.620 -1.077 1.00 95.44 100 LYS A CA 1
ATOM 798 C C . LYS A 1 100 ? 9.587 -17.287 0.268 1.00 95.44 100 LYS A C 1
ATOM 800 O O . LYS A 1 100 ? 10.409 -18.194 0.372 1.00 95.44 100 LYS A O 1
ATOM 805 N N . SER A 1 101 ? 8.878 -16.836 1.294 1.00 92.56 101 SER A N 1
ATOM 806 C CA . SER A 1 101 ? 8.946 -17.388 2.646 1.00 92.56 101 SER A CA 1
ATOM 807 C C . SER A 1 101 ? 7.550 -17.807 3.082 1.00 92.56 101 SER A C 1
ATOM 809 O O . SER A 1 101 ? 6.587 -17.094 2.820 1.00 92.56 101 SER A O 1
ATOM 811 N N . ASN A 1 102 ? 7.437 -18.941 3.770 1.00 91.50 102 ASN A N 1
ATOM 812 C CA . ASN A 1 102 ? 6.195 -19.331 4.444 1.00 91.50 102 ASN A CA 1
ATOM 813 C C . ASN A 1 102 ? 6.034 -18.658 5.822 1.00 91.50 102 ASN A C 1
ATOM 815 O O . ASN A 1 102 ? 4.972 -18.775 6.437 1.00 91.50 102 ASN A O 1
ATOM 819 N N . LEU A 1 103 ? 7.074 -17.966 6.302 1.00 93.19 103 LEU A N 1
ATOM 820 C CA . LEU A 1 103 ? 7.078 -17.253 7.579 1.00 93.19 103 LEU A CA 1
ATOM 821 C C . LEU A 1 103 ? 6.524 -15.832 7.467 1.00 93.19 103 LEU A C 1
ATOM 823 O O . LEU A 1 103 ? 6.095 -15.298 8.478 1.00 93.19 103 LEU A O 1
ATOM 827 N N . SER A 1 104 ? 6.522 -15.225 6.280 1.00 93.81 104 SER A N 1
ATOM 828 C CA . SER A 1 104 ? 6.059 -13.848 6.042 1.00 93.81 104 SER A CA 1
ATOM 829 C C . SER A 1 104 ? 4.863 -13.853 5.094 1.00 93.81 104 SER A C 1
ATOM 831 O O . SER A 1 104 ? 4.699 -14.790 4.311 1.00 93.81 104 SER A O 1
ATOM 833 N N . SER A 1 105 ? 4.025 -12.820 5.151 1.00 92.50 105 SER A N 1
ATOM 834 C CA . SER A 1 105 ? 2.878 -12.682 4.246 1.00 92.50 105 SER A CA 1
ATOM 835 C C . SER A 1 105 ? 3.334 -12.279 2.846 1.00 92.50 105 SER A C 1
ATOM 837 O O . SER A 1 105 ? 2.769 -12.727 1.847 1.00 92.50 105 SER A O 1
ATOM 839 N N . TYR A 1 106 ? 4.386 -11.460 2.766 1.00 93.06 106 TYR A N 1
ATOM 840 C CA . TYR A 1 106 ? 4.940 -10.968 1.513 1.00 93.06 106 TYR A CA 1
ATOM 841 C C . TYR A 1 106 ? 6.468 -11.048 1.482 1.00 93.06 106 TYR A C 1
ATOM 843 O O . TYR A 1 106 ? 7.153 -11.092 2.501 1.00 93.06 106 TYR A O 1
ATOM 851 N N . ALA A 1 107 ? 7.007 -11.040 0.263 1.00 95.19 107 ALA A N 1
ATOM 852 C CA . ALA A 1 107 ? 8.422 -10.806 0.016 1.00 95.19 107 ALA A CA 1
ATOM 853 C C . ALA A 1 107 ? 8.616 -9.354 -0.432 1.00 95.19 107 ALA A C 1
ATOM 855 O O . ALA A 1 107 ? 7.853 -8.846 -1.257 1.00 95.19 107 ALA A O 1
ATOM 856 N N . TYR A 1 108 ? 9.654 -8.706 0.089 1.00 96.38 108 TYR A N 1
ATOM 857 C CA . TYR A 1 108 ? 9.954 -7.303 -0.174 1.00 96.38 108 TYR A CA 1
ATOM 858 C C . TYR A 1 108 ? 11.314 -7.183 -0.839 1.00 96.38 108 TYR A C 1
ATOM 860 O O . TYR A 1 108 ? 12.239 -7.939 -0.544 1.00 96.38 108 TYR A O 1
ATOM 868 N N . PHE A 1 109 ? 11.450 -6.216 -1.734 1.00 97.38 109 PHE A N 1
ATOM 869 C CA . PHE A 1 109 ? 12.709 -5.934 -2.399 1.00 97.38 109 PHE A CA 1
ATOM 870 C C . PHE A 1 109 ? 12.806 -4.457 -2.777 1.00 97.38 109 PHE A C 1
ATOM 872 O O . PHE A 1 109 ? 11.808 -3.734 -2.794 1.00 97.38 109 PHE A O 1
ATOM 879 N N . THR A 1 110 ? 14.018 -4.012 -3.085 1.00 96.38 110 THR A N 1
ATOM 880 C CA . THR A 1 110 ? 14.307 -2.690 -3.643 1.00 96.38 110 THR A CA 1
ATOM 881 C C . THR A 1 110 ? 15.251 -2.825 -4.831 1.00 96.38 110 THR A C 1
ATOM 883 O O . THR A 1 110 ? 15.977 -3.808 -4.940 1.00 96.38 110 THR A O 1
ATOM 886 N N . PHE A 1 111 ? 15.247 -1.820 -5.706 1.00 96.12 111 PHE A N 1
ATOM 887 C CA . PHE A 1 111 ? 16.255 -1.627 -6.754 1.00 96.12 111 PHE A CA 1
ATOM 888 C C . PHE A 1 111 ? 17.346 -0.625 -6.351 1.00 96.12 111 PHE A C 1
ATOM 890 O 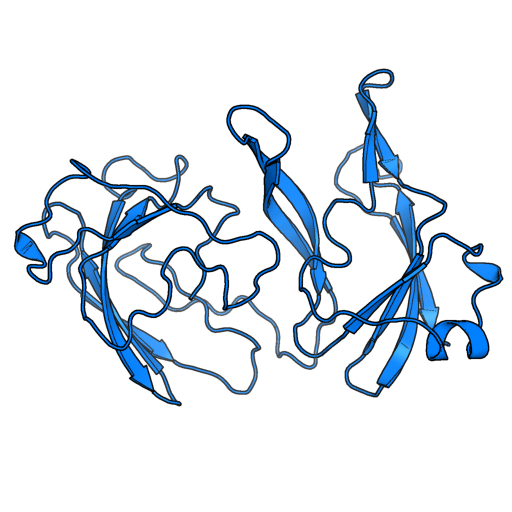O . PHE A 1 111 ? 18.130 -0.209 -7.199 1.00 96.12 111 PHE A O 1
ATOM 897 N N . ASP A 1 112 ? 17.362 -0.190 -5.087 1.00 93.44 112 ASP A N 1
ATOM 898 C CA . ASP A 1 112 ? 18.503 0.541 -4.530 1.00 93.44 112 ASP A CA 1
ATOM 899 C C . ASP A 1 112 ? 19.762 -0.330 -4.569 1.00 93.44 112 ASP A C 1
ATOM 901 O O . ASP A 1 112 ? 19.669 -1.554 -4.437 1.00 93.44 112 ASP A O 1
ATOM 905 N N . ASP A 1 113 ? 20.913 0.314 -4.774 1.00 91.38 113 ASP A N 1
ATOM 906 C CA . ASP A 1 113 ? 22.247 -0.296 -4.712 1.00 91.38 113 ASP A CA 1
ATOM 907 C C . ASP A 1 113 ? 22.403 -1.566 -5.570 1.00 91.38 113 ASP A C 1
ATOM 909 O O . ASP A 1 113 ? 23.015 -2.551 -5.158 1.00 91.38 113 ASP A O 1
ATOM 913 N N . GLY A 1 114 ? 21.820 -1.570 -6.774 1.00 90.81 114 GLY A N 1
ATOM 914 C CA . GLY A 1 114 ? 21.893 -2.719 -7.681 1.00 90.81 114 GLY A CA 1
ATOM 915 C C . GLY A 1 114 ? 20.962 -3.881 -7.317 1.00 90.81 114 GLY A C 1
ATOM 916 O O . GLY A 1 114 ? 21.152 -4.984 -7.818 1.00 90.81 114 GLY A O 1
ATOM 917 N N . GLY A 1 115 ? 19.940 -3.646 -6.491 1.00 95.69 115 GLY A N 1
ATOM 918 C CA . GLY A 1 115 ? 18.870 -4.605 -6.230 1.00 95.69 115 GLY A CA 1
ATOM 919 C C . GLY A 1 115 ? 19.123 -5.506 -5.024 1.00 95.69 115 GLY A C 1
ATOM 920 O O . GLY A 1 115 ? 20.102 -6.244 -4.968 1.00 95.69 115 GLY A O 1
ATOM 921 N N . SER A 1 116 ? 18.200 -5.503 -4.061 1.00 97.31 116 SER A N 1
ATOM 922 C CA . SER A 1 116 ? 18.301 -6.339 -2.861 1.00 97.31 116 SER A CA 1
ATOM 923 C C . SER A 1 116 ? 16.941 -6.764 -2.310 1.00 97.31 116 SER A C 1
ATOM 925 O O . SER A 1 116 ? 15.925 -6.089 -2.484 1.00 97.31 116 SER A O 1
ATOM 927 N N . VAL A 1 117 ? 16.929 -7.913 -1.634 1.00 97.50 117 VAL A N 1
ATOM 928 C CA . VAL A 1 117 ? 15.777 -8.409 -0.871 1.00 97.50 117 VAL A CA 1
ATOM 929 C C . VAL A 1 117 ? 15.761 -7.725 0.493 1.00 97.50 117 VAL A C 1
ATOM 931 O O . VAL A 1 117 ? 16.802 -7.568 1.130 1.00 97.50 117 VAL A O 1
ATOM 934 N N . LEU A 1 118 ? 14.576 -7.336 0.951 1.00 96.50 118 LEU A N 1
ATOM 935 C CA . LEU A 1 118 ? 14.364 -6.646 2.216 1.00 96.50 118 LEU A CA 1
ATOM 936 C C . LEU A 1 118 ? 13.673 -7.572 3.221 1.00 96.50 118 LEU A C 1
ATOM 938 O O . LEU A 1 118 ? 12.694 -8.238 2.890 1.00 96.50 118 LEU A O 1
ATOM 942 N N . ASN A 1 119 ? 14.148 -7.559 4.466 1.00 93.94 119 ASN A N 1
ATOM 943 C CA . ASN A 1 119 ? 13.523 -8.264 5.584 1.00 93.94 119 ASN A CA 1
ATOM 944 C C . ASN A 1 119 ? 12.887 -7.250 6.545 1.00 93.94 119 ASN A C 1
ATOM 946 O O . ASN A 1 119 ? 13.520 -6.826 7.510 1.00 93.94 119 ASN A O 1
ATOM 950 N N . ILE A 1 120 ? 11.675 -6.798 6.212 1.00 92.19 120 ILE A N 1
ATOM 951 C CA . ILE A 1 120 ? 10.985 -5.701 6.917 1.00 92.19 120 ILE A CA 1
ATOM 952 C C . ILE A 1 120 ? 9.650 -6.106 7.549 1.00 92.19 120 ILE A C 1
ATOM 954 O O . ILE A 1 120 ? 9.114 -5.353 8.357 1.00 92.19 120 ILE A O 1
ATOM 958 N N . GLU A 1 121 ? 9.106 -7.268 7.189 1.00 92.69 121 GLU A N 1
ATOM 959 C CA . GLU A 1 121 ? 7.885 -7.801 7.793 1.00 92.69 121 GLU A CA 1
ATOM 960 C C . GLU A 1 121 ? 8.264 -8.775 8.917 1.00 92.69 121 GLU A C 1
ATOM 962 O O . GLU A 1 121 ? 9.101 -9.655 8.692 1.00 92.69 121 GLU A O 1
ATOM 967 N N . PRO A 1 122 ? 7.664 -8.660 10.116 1.00 94.00 122 PRO A N 1
ATOM 968 C CA . PRO A 1 122 ? 7.749 -9.706 11.130 1.00 94.00 122 PRO A CA 1
ATOM 969 C C . PRO A 1 122 ? 7.216 -11.051 10.610 1.00 94.00 122 PRO A C 1
ATOM 971 O O . PRO A 1 122 ? 6.584 -11.127 9.554 1.00 94.00 122 PRO A O 1
ATOM 974 N N . ALA A 1 123 ? 7.416 -12.129 11.374 1.00 95.31 123 ALA A N 1
ATOM 975 C CA . ALA A 1 123 ? 6.742 -13.386 11.060 1.00 95.31 123 ALA A CA 1
ATOM 976 C C . ALA A 1 123 ? 5.222 -13.167 11.066 1.00 95.31 123 ALA A C 1
ATOM 978 O O . ALA A 1 123 ? 4.695 -12.511 11.966 1.00 95.31 123 ALA A O 1
ATOM 979 N N . LYS A 1 124 ? 4.510 -13.715 10.078 1.00 94.75 124 LYS A N 1
ATOM 980 C CA . LYS A 1 124 ? 3.093 -13.425 9.849 1.00 94.75 124 LYS A CA 1
ATOM 981 C C . LYS A 1 124 ? 2.211 -13.781 11.040 1.00 94.75 124 LYS A C 1
ATOM 983 O O . LYS A 1 124 ? 1.195 -13.142 11.211 1.00 94.75 124 LYS A O 1
ATOM 988 N N . GLN A 1 125 ? 2.625 -14.708 11.907 1.00 94.94 125 GLN A N 1
ATOM 989 C CA . GLN A 1 125 ? 1.902 -15.059 13.138 1.00 94.94 125 GLN A CA 1
ATOM 990 C C . GLN A 1 125 ? 2.133 -14.087 14.311 1.00 94.94 125 GLN A C 1
ATOM 992 O O . GLN A 1 125 ? 1.636 -14.325 15.405 1.00 94.94 125 GLN A O 1
ATOM 997 N N . GLN A 1 126 ? 2.944 -13.040 14.138 1.00 95.31 126 GLN A N 1
ATOM 998 C CA . GLN A 1 126 ? 3.366 -12.138 15.219 1.00 95.31 126 GLN A CA 1
ATOM 999 C C . GLN A 1 126 ? 2.829 -10.710 15.072 1.00 95.31 126 GLN A C 1
ATOM 1001 O O . GLN A 1 126 ? 3.265 -9.824 15.809 1.00 95.31 126 GLN A O 1
ATOM 1006 N N . TRP A 1 127 ? 1.927 -10.453 14.121 1.00 96.06 127 TRP A N 1
ATOM 1007 C CA . TRP A 1 127 ? 1.358 -9.122 13.919 1.00 96.06 127 TRP A CA 1
ATOM 1008 C C . TRP A 1 127 ? -0.051 -9.176 13.324 1.00 96.06 127 TRP A C 1
ATOM 1010 O O . TRP A 1 127 ? -0.327 -10.003 12.463 1.00 96.06 127 TRP A O 1
ATOM 1020 N N . ASP A 1 128 ? -0.905 -8.237 13.730 1.00 96.69 128 ASP A N 1
ATOM 1021 C CA . ASP A 1 128 ? -2.284 -8.102 13.229 1.00 96.69 128 ASP A CA 1
ATOM 1022 C C . ASP A 1 128 ? -2.504 -6.787 12.474 1.00 96.69 128 ASP A C 1
ATOM 1024 O O . ASP A 1 128 ? -3.238 -6.729 11.489 1.00 96.69 128 ASP A O 1
ATOM 1028 N N . MET A 1 129 ? -1.847 -5.715 12.924 1.00 96.62 129 MET A N 1
ATOM 1029 C CA . MET A 1 129 ? -2.015 -4.360 12.406 1.00 96.62 129 MET A CA 1
ATOM 1030 C C . MET A 1 129 ? -0.670 -3.689 12.146 1.00 96.62 129 MET A C 1
ATOM 1032 O O . MET A 1 129 ? 0.275 -3.817 12.923 1.00 96.62 129 MET A O 1
ATOM 1036 N N . LEU A 1 130 ? -0.622 -2.900 11.079 1.00 95.88 130 LEU A N 1
ATOM 1037 C CA . LEU A 1 130 ? 0.506 -2.073 10.682 1.00 95.88 130 LEU A CA 1
ATOM 1038 C C . LEU A 1 130 ? 0.054 -0.616 10.569 1.00 95.88 130 LEU A C 1
ATOM 1040 O O . LEU A 1 130 ? -0.659 -0.245 9.637 1.00 95.88 130 LEU A O 1
ATOM 1044 N N . PHE A 1 131 ? 0.530 0.226 11.481 1.00 96.00 131 PHE A N 1
ATOM 1045 C CA . PHE A 1 131 ? 0.411 1.676 11.364 1.00 96.00 131 PHE A CA 1
ATOM 1046 C C . PHE A 1 131 ? 1.459 2.178 10.379 1.00 96.00 131 PHE A C 1
ATOM 1048 O O . PHE A 1 131 ? 2.658 2.024 10.606 1.00 96.00 131 PHE A O 1
ATOM 1055 N N . THR A 1 132 ? 1.024 2.756 9.263 1.00 93.88 132 THR A N 1
ATOM 1056 C CA . THR A 1 132 ? 1.952 3.160 8.205 1.00 93.88 132 THR A CA 1
ATOM 1057 C C . THR A 1 132 ? 1.410 4.296 7.350 1.00 93.88 132 THR A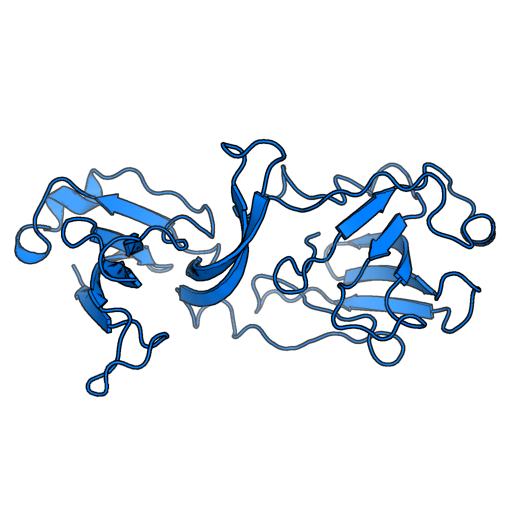 C 1
ATOM 1059 O O . THR A 1 132 ? 0.227 4.645 7.394 1.00 93.88 132 THR A O 1
ATOM 1062 N N . ARG A 1 133 ? 2.307 4.884 6.558 1.00 92.44 133 ARG A N 1
ATOM 1063 C CA . ARG A 1 133 ? 1.966 5.833 5.502 1.00 92.44 133 ARG A CA 1
ATOM 1064 C C . ARG A 1 133 ? 1.885 5.110 4.169 1.00 92.44 133 ARG A C 1
ATOM 1066 O O . ARG A 1 133 ? 2.784 4.350 3.819 1.00 92.44 133 ARG A O 1
ATOM 1073 N N . TYR A 1 134 ? 0.839 5.388 3.408 1.00 94.19 134 TYR A N 1
ATOM 1074 C CA . TYR A 1 134 ? 0.651 4.852 2.064 1.00 94.19 134 TYR A CA 1
ATOM 1075 C C . TYR A 1 134 ? -0.091 5.868 1.195 1.00 94.19 134 TYR A C 1
ATOM 1077 O O . TYR A 1 134 ? -0.645 6.848 1.697 1.00 94.19 134 TYR A O 1
ATOM 1085 N N . ARG A 1 135 ? -0.055 5.665 -0.123 1.00 94.06 135 ARG A N 1
ATOM 1086 C CA . ARG A 1 135 ? -0.833 6.481 -1.056 1.00 94.06 135 ARG A CA 1
ATOM 1087 C C . ARG A 1 135 ? -2.272 5.991 -1.090 1.00 94.06 135 ARG A C 1
ATOM 1089 O O . ARG A 1 135 ? -2.505 4.802 -1.273 1.00 94.06 135 ARG A O 1
ATOM 1096 N N . TYR A 1 136 ? -3.194 6.934 -0.991 1.00 95.06 136 TYR A N 1
ATOM 1097 C CA . TYR A 1 136 ? -4.601 6.770 -1.318 1.00 95.06 136 TYR A CA 1
ATOM 1098 C C . TYR A 1 136 ? -4.936 7.662 -2.520 1.00 95.06 136 TYR A C 1
ATOM 1100 O O . TYR A 1 136 ? -4.297 8.703 -2.707 1.00 95.06 136 TYR A O 1
ATOM 1108 N N . ILE A 1 137 ? -5.898 7.247 -3.343 1.00 94.06 137 ILE A N 1
ATOM 1109 C CA . ILE A 1 137 ? -6.366 8.021 -4.495 1.00 94.06 137 ILE A CA 1
ATOM 1110 C C . ILE A 1 137 ? -7.792 8.483 -4.211 1.00 94.06 137 ILE A C 1
ATOM 1112 O O . ILE A 1 137 ? -8.692 7.665 -4.032 1.00 94.06 137 ILE A O 1
ATOM 1116 N N . PHE A 1 138 ? -7.992 9.795 -4.162 1.00 93.81 138 PHE A N 1
ATOM 1117 C CA . PHE A 1 138 ? -9.316 10.400 -4.073 1.00 93.81 138 PHE A CA 1
ATOM 1118 C C . PHE A 1 138 ? -9.900 10.496 -5.485 1.00 93.81 138 PHE A C 1
ATOM 1120 O O . PHE A 1 138 ? -9.585 11.417 -6.238 1.00 93.81 138 PHE A O 1
ATOM 1127 N N . TYR A 1 139 ? -10.669 9.477 -5.874 1.00 93.62 139 TYR A N 1
ATOM 1128 C CA . TYR A 1 139 ? -11.298 9.369 -7.199 1.00 93.62 139 TYR A CA 1
ATOM 1129 C C . TYR A 1 139 ? -12.518 10.280 -7.386 1.00 93.62 139 TYR A C 1
ATOM 1131 O O . TYR A 1 139 ? -13.014 10.419 -8.499 1.00 93.62 139 TYR A O 1
ATOM 1139 N N . ASP A 1 140 ? -13.016 10.860 -6.300 1.00 94.62 140 ASP A N 1
ATOM 1140 C CA . ASP A 1 140 ? -14.078 11.861 -6.268 1.00 94.62 140 ASP A CA 1
ATOM 1141 C C . ASP A 1 140 ? -13.592 13.276 -6.630 1.00 94.62 140 ASP A C 1
ATOM 1143 O O . ASP A 1 140 ? -14.411 14.140 -6.942 1.00 94.62 140 ASP A O 1
ATOM 1147 N N . GLU A 1 141 ? -12.276 13.496 -6.652 1.00 95.56 141 GLU A N 1
ATOM 1148 C CA . GLU A 1 141 ? -11.642 14.714 -7.161 1.00 95.56 141 GLU A CA 1
ATOM 1149 C C . GLU A 1 141 ? -11.453 14.658 -8.690 1.00 95.56 141 GLU A C 1
ATOM 1151 O O . GLU A 1 141 ? -11.277 13.582 -9.269 1.00 95.56 141 GLU A O 1
ATOM 1156 N N . ASP A 1 142 ? -11.440 15.822 -9.353 1.00 94.00 142 ASP A N 1
ATOM 1157 C CA . ASP A 1 142 ? -11.214 15.941 -10.804 1.00 94.00 142 ASP A CA 1
ATOM 1158 C C . ASP A 1 142 ? -10.040 16.898 -11.126 1.00 94.00 142 ASP A C 1
ATOM 1160 O O . ASP A 1 142 ? -10.172 18.116 -10.955 1.00 94.00 142 ASP A O 1
ATOM 1164 N N . PRO A 1 143 ? -8.879 16.385 -11.593 1.00 93.25 143 PRO A N 1
ATOM 1165 C CA . PRO A 1 143 ? -8.563 14.965 -11.776 1.00 93.25 143 PRO A CA 1
ATOM 1166 C C . PRO A 1 143 ? -8.395 14.235 -10.433 1.00 93.25 143 PRO A C 1
ATOM 1168 O O . PRO A 1 143 ? -8.117 14.866 -9.413 1.00 93.25 143 PRO A O 1
ATOM 1171 N N . ALA A 1 144 ? -8.476 12.899 -10.460 1.00 94.31 144 ALA A N 1
ATOM 1172 C CA . ALA A 1 144 ? -8.272 12.063 -9.276 1.00 94.31 144 ALA A CA 1
ATOM 1173 C C . ALA A 1 144 ? -6.979 12.444 -8.532 1.00 94.31 144 ALA A C 1
ATOM 1175 O O . ALA A 1 144 ? -5.903 12.547 -9.134 1.00 94.31 144 ALA A O 1
ATOM 1176 N N . LEU A 1 145 ? -7.078 12.644 -7.216 1.00 94.56 145 LEU A N 1
ATOM 1177 C CA . LEU A 1 145 ? -6.006 13.225 -6.411 1.00 94.56 145 LEU A CA 1
ATOM 1178 C C . LEU A 1 145 ? -5.209 12.138 -5.665 1.00 94.56 145 LEU A C 1
ATOM 1180 O O . LEU A 1 145 ? -5.728 11.528 -4.725 1.00 94.56 145 LEU A O 1
ATOM 1184 N N . PRO A 1 146 ? -3.925 11.907 -6.004 1.00 93.69 146 PRO A N 1
ATOM 1185 C CA . PRO A 1 146 ? -3.057 11.042 -5.217 1.00 93.69 146 PRO A CA 1
ATOM 1186 C C . PRO A 1 146 ? -2.574 11.761 -3.951 1.00 93.69 146 PRO A C 1
ATOM 1188 O O . PRO A 1 146 ? -1.995 12.845 -4.017 1.00 93.69 146 PRO A O 1
ATOM 1191 N N . TYR A 1 147 ? -2.734 11.127 -2.790 1.00 93.81 147 TYR A N 1
ATOM 1192 C CA . TYR A 1 147 ? -2.362 11.719 -1.505 1.00 93.81 147 TYR A CA 1
ATOM 1193 C C . TYR A 1 147 ? -1.712 10.703 -0.563 1.00 93.81 147 TYR A C 1
ATOM 1195 O O . TYR A 1 147 ? -2.061 9.524 -0.569 1.00 93.81 147 TYR A O 1
ATOM 1203 N N . LEU A 1 148 ? -0.776 11.152 0.280 1.00 93.69 148 LEU A N 1
ATOM 1204 C CA . LEU A 1 148 ? -0.212 10.309 1.337 1.00 93.69 148 LEU A CA 1
ATOM 1205 C C . LEU A 1 148 ? -1.048 10.416 2.601 1.00 93.69 148 LEU A C 1
ATOM 1207 O O . LEU A 1 148 ? -1.078 11.460 3.250 1.00 93.69 148 LEU A O 1
ATOM 1211 N N . VAL A 1 149 ? -1.636 9.297 2.993 1.00 94.25 149 VAL A N 1
ATOM 1212 C CA . VAL A 1 149 ? -2.388 9.161 4.236 1.00 94.25 149 VAL A CA 1
ATOM 1213 C C . VAL A 1 149 ? -1.570 8.389 5.268 1.00 94.25 149 VAL A C 1
ATOM 1215 O O . VAL A 1 149 ? -0.697 7.593 4.922 1.00 94.25 149 VAL A O 1
ATOM 1218 N N . THR A 1 150 ? -1.860 8.619 6.547 1.00 94.44 150 THR A N 1
ATOM 1219 C CA . THR A 1 150 ? -1.406 7.758 7.648 1.00 94.44 150 THR A CA 1
ATOM 1220 C C . THR A 1 150 ? -2.596 6.932 8.105 1.00 94.44 150 THR A C 1
ATOM 1222 O O . THR A 1 150 ? -3.605 7.505 8.523 1.00 94.44 150 THR A O 1
ATOM 1225 N N . GLY A 1 151 ? -2.489 5.610 8.055 1.00 95.50 151 GLY A N 1
ATOM 1226 C CA . GLY A 1 151 ? -3.580 4.708 8.405 1.00 95.50 151 GLY A CA 1
ATOM 1227 C C . GLY A 1 151 ? -3.091 3.402 9.012 1.00 95.50 151 GLY A C 1
ATOM 1228 O O . GLY A 1 151 ? -1.914 3.265 9.349 1.00 95.50 151 GLY A O 1
ATOM 1229 N N . VAL A 1 152 ? -4.015 2.458 9.145 1.00 97.19 152 VAL A N 1
ATOM 1230 C CA . VAL A 1 152 ? -3.754 1.118 9.667 1.00 97.19 152 VAL A CA 1
ATOM 1231 C C . VAL A 1 152 ? -4.094 0.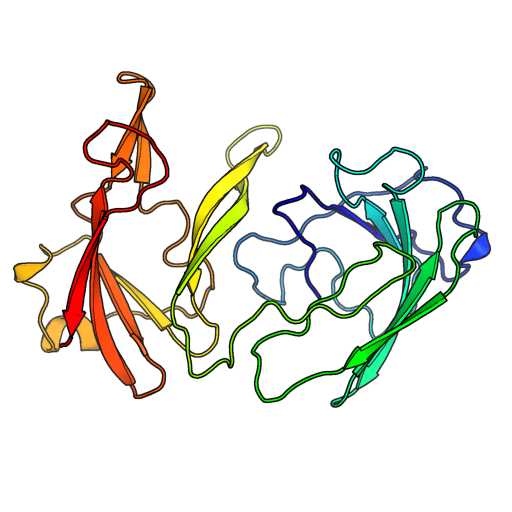093 8.599 1.00 97.19 152 VAL A C 1
ATOM 1233 O O . VAL A 1 152 ? -5.211 0.077 8.085 1.00 97.19 152 VAL A O 1
ATOM 1236 N N . LEU A 1 153 ? -3.117 -0.744 8.262 1.00 95.62 153 LEU A N 1
ATOM 1237 C CA . LEU A 1 153 ? -3.311 -1.898 7.396 1.00 95.62 153 LEU A CA 1
ATOM 1238 C C . LEU A 1 153 ? -3.374 -3.170 8.235 1.00 95.62 153 LEU A C 1
ATOM 1240 O O . LEU A 1 153 ? -2.600 -3.309 9.179 1.00 95.62 153 LEU A O 1
ATOM 1244 N N . ILE A 1 154 ? -4.237 -4.110 7.874 1.00 96.69 154 ILE A N 1
ATOM 1245 C CA . ILE A 1 154 ? -4.330 -5.401 8.558 1.00 96.69 154 ILE A CA 1
ATOM 1246 C C . ILE A 1 154 ? -3.424 -6.459 7.925 1.00 96.69 154 ILE A C 1
ATOM 1248 O O . ILE A 1 154 ? -3.031 -6.377 6.747 1.00 96.69 154 ILE A O 1
ATOM 1252 N N . ASN A 1 155 ? -3.070 -7.449 8.740 1.00 96.00 155 ASN A N 1
ATOM 1253 C CA . ASN A 1 155 ? -2.464 -8.689 8.287 1.00 96.00 155 ASN A CA 1
ATOM 1254 C C . ASN A 1 155 ? -3.457 -9.448 7.387 1.00 96.00 155 ASN A C 1
ATOM 1256 O O . ASN A 1 155 ? -4.618 -9.584 7.772 1.00 96.00 155 ASN A O 1
ATOM 1260 N N . PRO A 1 156 ? -3.041 -9.941 6.203 1.00 93.00 156 PRO A N 1
ATOM 1261 C CA . PRO A 1 156 ? -3.914 -10.725 5.323 1.00 93.00 156 PRO A CA 1
ATOM 1262 C C . PRO A 1 156 ? -4.519 -11.987 5.959 1.00 93.00 156 PRO A C 1
ATOM 1264 O O . PRO A 1 156 ? -5.491 -12.521 5.434 1.00 93.00 156 PRO A O 1
ATOM 1267 N N . GLU A 1 157 ? -3.934 -12.479 7.052 1.00 94.94 157 GLU A N 1
ATOM 1268 C CA . GLU A 1 157 ? -4.379 -13.674 7.779 1.00 94.94 157 GLU A CA 1
ATOM 1269 C C . GLU A 1 157 ? -5.476 -13.373 8.822 1.00 94.94 157 GLU A C 1
ATOM 1271 O O . GLU A 1 157 ? -5.982 -14.293 9.464 1.00 94.94 157 GLU A O 1
ATOM 1276 N N . ILE A 1 158 ? -5.858 -12.102 9.003 1.00 97.00 158 ILE A N 1
ATOM 1277 C CA . ILE A 1 158 ? -6.967 -11.698 9.876 1.00 97.00 158 ILE A CA 1
ATOM 1278 C C . ILE A 1 158 ? -8.098 -11.053 9.078 1.00 97.00 158 ILE A C 1
ATOM 1280 O O . ILE A 1 158 ? -7.988 -10.774 7.884 1.00 97.00 158 ILE A O 1
ATOM 1284 N N . SER A 1 159 ? -9.215 -10.794 9.752 1.00 97.88 159 SER A N 1
ATOM 1285 C CA . SER A 1 159 ? -10.333 -10.067 9.154 1.00 97.88 159 SER A CA 1
ATOM 1286 C C . SER A 1 159 ? -10.922 -9.065 10.132 1.00 97.88 159 SER A C 1
ATOM 1288 O O . SER A 1 159 ? -10.836 -9.245 11.349 1.00 97.88 159 SER A O 1
ATOM 1290 N N . VAL A 1 160 ? -11.524 -8.004 9.603 1.00 98.50 160 VAL A N 1
ATOM 1291 C CA . VAL A 1 160 ? -12.107 -6.927 10.402 1.00 98.50 160 VAL A CA 1
ATOM 1292 C C . VAL A 1 160 ? -13.512 -6.601 9.930 1.00 98.50 160 VAL A C 1
ATOM 1294 O O . VAL A 1 160 ? -13.780 -6.537 8.731 1.00 98.50 160 VAL A O 1
ATOM 1297 N N . ALA A 1 161 ? -14.403 -6.368 10.885 1.00 98.44 161 ALA A N 1
ATOM 1298 C CA . ALA A 1 161 ? -15.690 -5.731 10.663 1.00 98.44 161 ALA A CA 1
ATOM 1299 C C . ALA A 1 161 ? -15.669 -4.295 11.200 1.00 98.44 161 ALA A C 1
ATOM 1301 O O . ALA A 1 161 ? -14.970 -3.995 12.169 1.00 98.44 161 ALA A O 1
ATOM 1302 N N . VAL A 1 162 ? -16.462 -3.416 10.593 1.00 98.31 162 VAL A N 1
ATOM 1303 C CA . VAL A 1 162 ? -16.646 -2.031 11.044 1.00 98.31 162 VAL A CA 1
ATOM 1304 C C . VAL A 1 162 ? -18.057 -1.893 11.604 1.00 98.31 162 VAL A C 1
ATOM 1306 O O . VAL A 1 162 ? -19.021 -2.263 10.934 1.00 98.31 162 VAL A O 1
ATOM 1309 N N . ASP A 1 163 ? -18.190 -1.363 12.818 1.00 97.69 163 ASP A N 1
ATOM 1310 C CA . ASP A 1 163 ? -19.482 -1.051 13.426 1.00 97.69 163 ASP A CA 1
ATOM 1311 C C . ASP A 1 163 ? -19.549 0.421 13.820 1.00 97.69 163 ASP A C 1
ATOM 1313 O O . ASP A 1 163 ? -18.742 0.902 14.612 1.00 97.69 163 ASP A O 1
ATOM 1317 N N . SER A 1 164 ? -20.547 1.121 13.286 1.00 96.88 164 SER A N 1
ATOM 1318 C CA . SER A 1 164 ? -20.857 2.503 13.653 1.00 96.88 164 SER A CA 1
ATOM 1319 C C . SER A 1 164 ? -22.221 2.672 14.326 1.00 96.88 164 SER A C 1
ATOM 1321 O O . SER A 1 164 ? -22.754 3.781 14.399 1.00 96.88 164 SER A O 1
ATOM 1323 N N . SER A 1 165 ? -22.811 1.557 14.775 1.00 96.06 165 SER A N 1
ATOM 1324 C CA . SER A 1 165 ? -24.188 1.494 15.275 1.00 96.06 165 SER A CA 1
ATOM 1325 C C . SER A 1 165 ? -24.284 1.411 16.797 1.00 96.06 165 SER A C 1
ATOM 1327 O O . SER A 1 165 ? -25.331 1.746 17.349 1.00 96.06 165 SER A O 1
ATOM 1329 N N . MET A 1 166 ? -23.217 0.976 17.471 1.00 96.19 166 MET A N 1
ATOM 1330 C CA . MET A 1 166 ? -23.166 0.801 18.921 1.00 96.19 166 MET A CA 1
ATOM 1331 C C . MET A 1 166 ? -22.002 1.575 19.537 1.00 96.19 166 MET A C 1
ATOM 1333 O O . MET A 1 166 ? -20.999 1.863 18.883 1.00 96.19 166 MET A O 1
ATOM 1337 N N . THR A 1 167 ? -22.120 1.902 20.823 1.00 96.69 167 THR A N 1
ATOM 1338 C CA . THR A 1 167 ? -20.982 2.435 21.578 1.00 96.69 167 THR A CA 1
ATOM 1339 C C . THR A 1 167 ? -19.974 1.322 21.877 1.00 96.69 167 THR A C 1
ATOM 1341 O O . THR A 1 167 ? -20.344 0.151 21.991 1.00 96.69 167 THR A O 1
ATOM 1344 N N . PHE A 1 168 ? -18.693 1.673 22.044 1.00 97.62 168 PHE A N 1
ATOM 1345 C CA . PHE A 1 168 ? -17.626 0.698 22.302 1.00 97.62 168 PHE A CA 1
ATOM 1346 C C . PHE A 1 168 ? -17.940 -0.237 23.481 1.00 97.62 168 PHE A C 1
ATOM 1348 O O . PHE A 1 168 ? -17.681 -1.442 23.421 1.00 97.62 168 PHE A O 1
ATOM 1355 N N . THR A 1 169 ? -18.537 0.286 24.554 1.00 97.06 169 THR A N 1
ATOM 1356 C CA . THR A 1 169 ? -18.861 -0.473 25.771 1.00 97.06 169 THR A CA 1
ATOM 1357 C C . THR A 1 169 ? -20.012 -1.460 25.583 1.00 97.06 169 THR A C 1
ATOM 1359 O O . THR A 1 169 ? -19.999 -2.510 26.221 1.00 97.06 169 THR A O 1
ATOM 1362 N N . GLU A 1 170 ? -20.963 -1.170 24.695 1.00 97.06 170 GLU A N 1
ATOM 1363 C CA . GLU A 1 170 ? -22.142 -2.008 24.439 1.00 97.06 170 GLU A CA 1
ATOM 1364 C C . GLU A 1 170 ? -21.865 -3.161 23.466 1.00 97.06 170 GLU A C 1
ATOM 1366 O O . GLU A 1 170 ? -22.668 -4.086 23.368 1.00 97.06 170 GLU A O 1
ATOM 1371 N N . ILE A 1 171 ? -20.740 -3.133 22.744 1.00 97.81 171 ILE A N 1
ATOM 1372 C CA . ILE A 1 171 ? -20.360 -4.219 21.835 1.00 97.81 171 ILE A CA 1
ATOM 1373 C C . ILE A 1 171 ? -19.975 -5.462 22.642 1.00 97.81 171 ILE A C 1
ATOM 1375 O O . ILE A 1 171 ? -18.973 -5.466 23.372 1.00 97.81 171 ILE A O 1
ATOM 1379 N N . ASP A 1 172 ? -20.763 -6.519 22.450 1.00 96.81 172 ASP A N 1
ATOM 1380 C CA . ASP A 1 172 ? -20.628 -7.824 23.088 1.00 96.81 172 ASP A CA 1
ATOM 1381 C C . ASP A 1 172 ? -20.376 -8.961 22.077 1.00 96.81 172 ASP A C 1
ATOM 1383 O O . ASP A 1 172 ? -20.302 -8.761 20.861 1.00 96.81 172 ASP A O 1
ATOM 1387 N N . TYR A 1 173 ? -20.245 -10.187 22.593 1.00 96.56 173 TYR A N 1
ATOM 1388 C CA . TYR A 1 173 ? -19.977 -11.375 21.780 1.00 96.56 173 TYR A CA 1
ATOM 1389 C C . TYR A 1 173 ? -21.101 -11.690 20.769 1.00 96.56 173 TYR A C 1
ATOM 1391 O O . TYR A 1 173 ? -20.848 -12.116 19.637 1.00 96.56 173 TYR A O 1
ATOM 1399 N N . GLN A 1 174 ? -22.363 -11.480 21.155 1.00 96.50 174 GLN A N 1
ATOM 1400 C CA . GLN A 1 174 ? -23.502 -11.759 20.281 1.00 96.50 174 GLN A CA 1
ATOM 1401 C C . GLN A 1 174 ? -23.510 -10.803 19.085 1.00 96.50 174 GLN A C 1
ATOM 1403 O O . GLN A 1 174 ? -23.753 -11.229 17.955 1.00 96.50 174 GLN A O 1
ATOM 1408 N N . LYS A 1 175 ? -23.197 -9.525 19.311 1.00 96.44 175 LYS A N 1
ATOM 1409 C CA . LYS A 1 175 ? -23.062 -8.538 18.244 1.00 96.44 175 LYS A CA 1
ATOM 1410 C C . LYS A 1 175 ? -21.946 -8.923 17.278 1.00 96.44 175 LYS A C 1
ATOM 1412 O O . LYS A 1 175 ? -22.213 -9.012 16.079 1.00 96.44 175 LYS A O 1
ATOM 1417 N N . VAL A 1 176 ? -20.729 -9.174 17.768 1.00 97.44 176 VAL A N 1
ATOM 1418 C CA . VAL A 1 176 ? -19.565 -9.384 16.884 1.00 97.44 176 VAL A CA 1
ATOM 1419 C C . VAL A 1 176 ? -19.708 -10.603 15.980 1.00 97.44 176 VAL A C 1
ATOM 1421 O O . VAL A 1 176 ? -19.356 -10.537 14.808 1.00 97.44 176 VAL A O 1
ATOM 1424 N N . THR A 1 177 ? -20.332 -11.680 16.462 1.00 96.44 177 THR A N 1
ATOM 1425 C CA . THR A 1 177 ? -20.565 -12.889 15.650 1.00 96.44 177 THR A CA 1
ATOM 1426 C C . THR A 1 177 ? -21.567 -12.698 14.506 1.00 96.44 177 THR A C 1
ATOM 1428 O O . THR A 1 177 ? -21.610 -13.526 13.598 1.00 96.44 177 THR A O 1
ATOM 1431 N N . SER A 1 178 ? -22.351 -11.614 14.517 1.00 96.19 178 SER A N 1
ATOM 1432 C CA . SER A 1 178 ? -23.326 -11.282 13.466 1.00 96.19 178 SER A CA 1
ATOM 1433 C C . SER A 1 178 ? -22.800 -10.316 12.397 1.00 96.19 178 SER A C 1
ATOM 1435 O O . SER A 1 178 ? -23.500 -10.045 11.420 1.00 96.19 178 SER A O 1
ATOM 1437 N N . LEU A 1 179 ? -21.595 -9.769 12.581 1.00 97.75 179 LEU A N 1
ATOM 1438 C CA . LEU A 1 179 ? -21.027 -8.770 11.680 1.00 97.75 179 LEU A CA 1
ATOM 1439 C C . LEU A 1 179 ? -20.475 -9.386 10.389 1.00 97.75 179 LEU A C 1
ATOM 1441 O O . LEU A 1 179 ? -20.130 -10.566 10.321 1.00 97.75 179 LEU A O 1
ATOM 1445 N N . ILE A 1 180 ? -20.354 -8.544 9.361 1.00 97.94 180 ILE A N 1
ATOM 1446 C CA . ILE A 1 180 ? -19.703 -8.894 8.098 1.00 97.94 180 ILE A CA 1
ATOM 1447 C C . ILE A 1 180 ? -18.235 -8.489 8.190 1.00 97.94 180 ILE A C 1
ATOM 1449 O O . ILE A 1 180 ? -17.918 -7.313 8.366 1.00 97.94 180 ILE A O 1
ATOM 1453 N N . TYR A 1 181 ? -17.356 -9.475 8.053 1.00 97.94 181 TYR A N 1
ATOM 1454 C CA . TYR A 1 181 ? -15.911 -9.292 8.108 1.00 97.94 181 TYR A CA 1
ATOM 1455 C C . TYR A 1 181 ? -15.324 -9.175 6.703 1.00 97.94 181 TYR A C 1
ATOM 1457 O O . TYR A 1 181 ? -15.741 -9.877 5.781 1.00 97.94 181 TYR A O 1
ATOM 1465 N N . SER A 1 182 ? -14.325 -8.310 6.568 1.00 95.69 182 SER A N 1
ATOM 1466 C CA . SER A 1 182 ? -13.520 -8.129 5.365 1.00 95.69 182 SER A CA 1
ATOM 1467 C C . SER A 1 182 ? -12.053 -8.413 5.668 1.00 95.69 182 SER A C 1
ATOM 1469 O O . S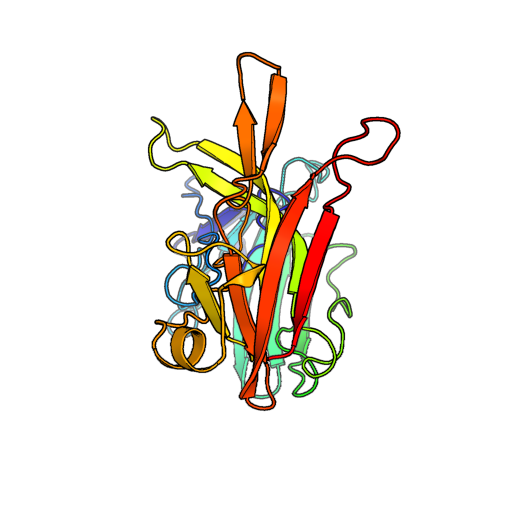ER A 1 182 ? -11.561 -8.120 6.757 1.00 95.69 182 SER A O 1
ATOM 1471 N N . ASN A 1 183 ? -11.352 -8.981 4.694 1.00 93.25 183 ASN A N 1
ATOM 1472 C CA . ASN A 1 183 ? -9.902 -9.159 4.702 1.00 93.25 183 ASN A CA 1
ATOM 1473 C C . ASN A 1 183 ? -9.180 -8.112 3.831 1.00 93.25 183 ASN A C 1
ATOM 1475 O O . ASN A 1 183 ? -7.975 -8.230 3.604 1.00 93.25 183 ASN A O 1
ATOM 1479 N N . ASN A 1 184 ? -9.889 -7.084 3.343 1.00 93.31 184 ASN A N 1
ATOM 1480 C CA . ASN A 1 184 ? -9.250 -5.957 2.666 1.00 93.31 184 ASN A CA 1
ATOM 1481 C C . ASN A 1 184 ? -8.245 -5.309 3.614 1.00 93.31 184 ASN A C 1
ATOM 1483 O O . ASN A 1 184 ? -8.574 -4.987 4.759 1.00 93.31 184 ASN A O 1
ATOM 1487 N N . ARG A 1 185 ? -7.015 -5.097 3.142 1.00 93.06 185 ARG A N 1
ATOM 1488 C CA . ARG A 1 185 ? -5.929 -4.671 4.030 1.00 93.06 185 ARG A CA 1
ATOM 1489 C C . ARG A 1 185 ? -6.163 -3.292 4.620 1.00 93.06 185 ARG A C 1
ATOM 1491 O O . ARG A 1 185 ? -5.730 -3.038 5.734 1.00 93.06 185 ARG A O 1
ATOM 1498 N N . ASP A 1 186 ? -6.843 -2.417 3.902 1.00 94.31 186 ASP A N 1
ATOM 1499 C CA . ASP A 1 186 ? -7.152 -1.046 4.294 1.00 94.31 186 ASP A CA 1
ATOM 1500 C C . ASP A 1 186 ? -8.535 -0.889 4.948 1.00 94.31 186 ASP A C 1
ATOM 1502 O O . ASP A 1 186 ? -9.005 0.234 5.094 1.00 94.31 186 ASP A O 1
ATOM 1506 N N . VAL A 1 187 ? -9.178 -1.978 5.389 1.00 96.00 187 VAL A N 1
ATOM 1507 C CA . VAL A 1 187 ? -10.505 -1.933 6.036 1.00 96.00 187 VAL A CA 1
ATOM 1508 C C . VAL A 1 187 ? -10.560 -1.010 7.264 1.00 96.00 187 VAL A C 1
ATOM 1510 O O . VAL A 1 187 ? -11.581 -0.364 7.493 1.00 96.00 187 VAL A O 1
ATOM 1513 N N . ILE A 1 188 ? -9.471 -0.917 8.042 1.00 97.38 188 ILE A N 1
ATOM 1514 C CA . ILE A 1 188 ? -9.322 0.122 9.078 1.00 97.38 188 ILE A CA 1
ATOM 1515 C C . ILE A 1 188 ? -8.872 1.433 8.433 1.00 97.38 188 ILE A C 1
ATOM 1517 O O . ILE A 1 188 ? -9.425 2.497 8.707 1.00 97.38 188 ILE A O 1
ATOM 1521 N N . GLY A 1 189 ? -7.853 1.346 7.578 1.00 96.25 189 GLY A N 1
ATOM 1522 C CA . GLY A 1 189 ? -7.499 2.401 6.647 1.00 96.25 189 GLY A CA 1
ATOM 1523 C C . GLY A 1 189 ? -7.055 3.688 7.332 1.00 96.25 189 GLY A C 1
ATOM 1524 O O . GLY A 1 189 ? -6.492 3.699 8.430 1.00 96.25 189 GLY A O 1
ATOM 1525 N N . TRP A 1 190 ? -7.237 4.802 6.634 1.00 95.69 190 TRP A N 1
ATOM 1526 C CA . TRP A 1 190 ? -6.976 6.145 7.157 1.00 95.69 190 TRP A CA 1
ATOM 1527 C C . TRP A 1 190 ? -8.240 6.825 7.693 1.00 95.69 190 TRP A C 1
ATOM 1529 O O . TRP A 1 190 ? -8.121 7.764 8.484 1.00 95.69 190 TRP A O 1
ATOM 1539 N N . ASN A 1 191 ? -9.408 6.337 7.268 1.00 94.69 191 ASN A N 1
ATOM 1540 C CA . ASN A 1 191 ? -10.741 6.923 7.410 1.00 94.69 191 ASN A CA 1
ATOM 1541 C C . ASN A 1 191 ? -11.373 6.724 8.795 1.00 94.69 191 ASN A C 1
ATOM 1543 O O . ASN A 1 191 ? -12.507 7.136 9.007 1.00 94.69 191 ASN A O 1
ATOM 1547 N N . TRP A 1 192 ? -10.638 6.170 9.764 1.00 97.38 192 TRP A N 1
ATOM 1548 C CA . TRP A 1 192 ? -10.981 6.275 11.190 1.00 97.38 192 TRP A CA 1
ATOM 1549 C C . TRP A 1 192 ? -10.899 7.723 11.713 1.00 97.38 192 TRP A C 1
ATOM 1551 O O . TRP A 1 192 ? -11.428 8.042 12.778 1.00 97.38 192 TRP A O 1
ATOM 1561 N N . LYS A 1 193 ? -10.262 8.621 10.951 1.00 97.06 193 LYS A N 1
ATOM 1562 C CA . LYS A 1 193 ? -10.217 10.069 11.186 1.00 97.06 193 LYS A CA 1
ATOM 1563 C C . LYS A 1 193 ? -10.404 10.842 9.881 1.00 97.06 193 LYS A C 1
ATOM 1565 O O . LYS A 1 193 ? -10.122 10.328 8.800 1.00 97.06 193 LYS A O 1
ATOM 1570 N N . HIS A 1 194 ? -10.752 12.115 10.004 1.00 95.88 194 HIS A N 1
ATOM 1571 C CA . HIS A 1 194 ? -10.798 13.078 8.905 1.00 95.88 194 HIS A CA 1
ATOM 1572 C C . HIS A 1 194 ? -10.072 14.367 9.289 1.00 95.88 194 HIS A C 1
ATOM 1574 O O . HIS A 1 194 ? -9.814 14.615 10.464 1.00 95.88 194 HIS A O 1
ATOM 1580 N N . PHE A 1 195 ? -9.718 15.182 8.299 1.00 94.75 195 PHE A N 1
ATOM 1581 C CA . PHE A 1 195 ? -9.189 16.521 8.538 1.00 94.75 195 PHE A CA 1
ATOM 1582 C C . PHE A 1 195 ? -10.342 17.528 8.547 1.00 94.75 195 PHE A C 1
ATOM 1584 O O . PHE A 1 195 ? -11.073 17.635 7.564 1.00 94.75 195 PHE A O 1
ATOM 1591 N N . ASP A 1 196 ? -10.510 18.257 9.644 1.00 96.06 196 ASP A N 1
ATOM 1592 C CA . ASP A 1 196 ? -11.485 19.335 9.756 1.00 96.06 196 ASP A CA 1
ATOM 1593 C C . ASP A 1 196 ? -10.846 20.661 9.321 1.00 96.06 196 ASP A C 1
ATOM 1595 O O . ASP A 1 196 ? -9.946 21.194 9.971 1.00 96.06 196 ASP A O 1
ATOM 1599 N N . PHE A 1 197 ? -11.318 21.212 8.203 1.00 93.94 197 PHE A N 1
ATOM 1600 C CA . PHE A 1 197 ? -10.765 22.439 7.618 1.00 93.94 197 PHE A CA 1
ATOM 1601 C C . PHE A 1 197 ? -11.015 23.693 8.467 1.00 93.94 197 PHE A C 1
ATOM 1603 O O . PHE A 1 197 ? -10.292 24.678 8.313 1.00 93.94 197 PHE A O 1
ATOM 1610 N N . SER A 1 198 ? -12.012 23.667 9.355 1.00 96.50 198 SER A N 1
ATOM 1611 C CA . SER A 1 198 ? -12.378 24.819 10.188 1.00 96.50 198 SER A CA 1
ATOM 1612 C C . SER A 1 198 ? -11.412 24.990 11.359 1.00 96.50 198 SER A C 1
ATOM 1614 O O . SER A 1 198 ? -10.903 26.083 11.598 1.00 96.50 198 SER A O 1
ATOM 1616 N N . SER A 1 199 ? -11.134 23.900 12.071 1.00 95.38 199 SER A N 1
ATOM 1617 C CA . SER A 1 199 ? -10.175 23.839 13.177 1.00 95.38 199 SER A CA 1
ATOM 1618 C C . SER A 1 199 ? -8.735 23.612 12.714 1.00 95.38 199 SER A C 1
ATOM 1620 O O . SER A 1 199 ? -7.810 23.875 13.476 1.00 95.38 199 SER A O 1
ATOM 1622 N N . GLN A 1 200 ? -8.538 23.156 11.472 1.00 95.56 200 GLN A N 1
ATOM 1623 C 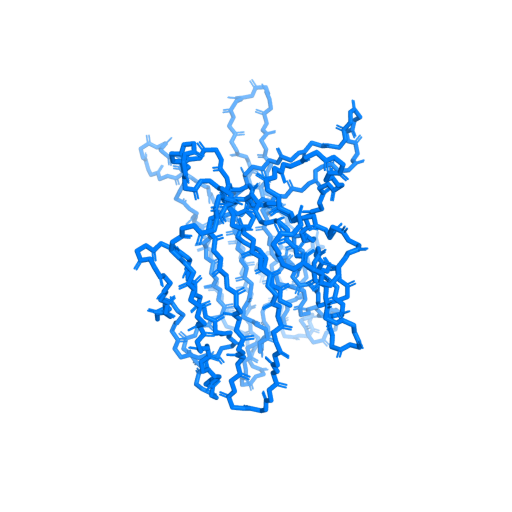CA . GLN A 1 200 ? -7.253 22.709 10.923 1.00 95.56 200 GLN A CA 1
ATOM 1624 C C . GLN A 1 200 ? -6.634 21.534 11.698 1.00 95.56 200 GLN A C 1
ATOM 1626 O O . GLN A 1 200 ? -5.409 21.397 11.776 1.00 95.56 200 GLN A O 1
ATOM 1631 N N . LEU A 1 201 ? -7.480 20.670 12.262 1.00 95.75 201 LEU A N 1
ATOM 1632 C CA . LEU A 1 201 ? -7.079 19.503 13.044 1.00 95.75 201 LEU A CA 1
ATOM 1633 C C . LEU A 1 201 ? -7.627 18.213 12.436 1.00 95.75 201 LEU A C 1
ATOM 1635 O O . LEU A 1 201 ? -8.632 18.205 11.732 1.00 95.75 201 LEU A O 1
ATOM 1639 N N . TYR A 1 202 ? -6.970 17.095 12.732 1.00 96.44 202 TYR A N 1
ATOM 1640 C CA . TYR A 1 202 ? -7.541 15.779 12.479 1.00 96.44 202 TYR A CA 1
ATOM 1641 C C . TYR A 1 202 ? -8.528 15.422 13.591 1.00 96.44 202 TYR A C 1
ATOM 1643 O O . TYR A 1 202 ? -8.180 15.482 14.765 1.00 96.44 202 TYR A O 1
ATOM 1651 N N . MET A 1 203 ? -9.735 15.001 13.226 1.00 97.19 203 MET A N 1
ATOM 1652 C CA . MET A 1 203 ? -10.753 14.533 14.160 1.00 97.19 203 MET A CA 1
ATOM 1653 C C . MET A 1 203 ? -11.033 13.049 13.949 1.00 97.19 203 MET A C 1
ATOM 1655 O O . MET A 1 203 ? -11.207 12.588 12.820 1.00 97.19 203 MET A O 1
ATOM 1659 N N . VAL A 1 204 ? -11.096 12.305 15.049 1.00 97.56 204 VAL A N 1
ATOM 1660 C CA . VAL A 1 204 ? -11.446 10.882 15.055 1.00 97.56 204 VAL A CA 1
ATOM 1661 C C . VAL A 1 204 ? -12.958 10.704 14.947 1.00 97.56 204 VAL A C 1
ATOM 1663 O O . VAL A 1 204 ? -13.726 11.451 15.556 1.00 97.56 204 VAL A O 1
ATOM 1666 N N . HIS A 1 205 ? -13.397 9.696 14.197 1.00 97.12 205 HIS A N 1
ATOM 1667 C CA . HIS A 1 205 ? -14.797 9.285 14.175 1.00 97.12 205 HIS A CA 1
ATOM 1668 C C . HIS A 1 205 ? -15.127 8.464 15.430 1.00 97.12 205 HIS A C 1
ATOM 1670 O O . HIS A 1 205 ? -15.073 7.240 15.413 1.00 97.12 205 HIS A O 1
ATOM 1676 N N . GLN A 1 206 ? -15.497 9.157 16.512 1.00 94.56 206 GLN A N 1
ATOM 1677 C CA . GLN A 1 206 ? -15.781 8.591 17.848 1.00 94.56 206 GLN A CA 1
ATOM 1678 C C . GLN A 1 206 ? -16.931 7.567 17.893 1.00 94.56 206 GLN A C 1
ATOM 1680 O O . GLN A 1 206 ? -17.210 6.972 18.928 1.00 94.56 206 GLN A O 1
ATOM 1685 N N . ASN A 1 207 ? -17.680 7.415 16.804 1.00 95.44 207 ASN A N 1
ATOM 1686 C CA . ASN A 1 207 ? -18.751 6.436 16.691 1.00 95.44 207 ASN A CA 1
ATOM 1687 C C . ASN A 1 207 ? -18.341 5.202 15.880 1.00 95.44 207 ASN A C 1
ATOM 1689 O O . ASN A 1 207 ? -19.207 4.381 15.619 1.00 95.44 207 ASN A O 1
ATOM 1693 N N . VAL A 1 208 ? -17.087 5.082 15.433 1.00 98.12 208 VAL A N 1
ATOM 1694 C CA . VAL A 1 208 ? -16.622 3.982 14.575 1.00 98.12 208 VAL A CA 1
ATOM 1695 C C . VAL A 1 208 ? -15.757 3.016 15.372 1.00 98.12 208 VAL A C 1
ATOM 1697 O O . VAL A 1 208 ? -14.649 3.344 15.786 1.00 98.12 208 VAL A O 1
ATOM 1700 N N . ASN A 1 209 ? -16.242 1.789 15.516 1.00 98.38 209 ASN A N 1
ATOM 1701 C CA . ASN A 1 209 ? -15.538 0.684 16.148 1.00 98.38 209 ASN A CA 1
ATOM 1702 C C . ASN A 1 209 ? -15.063 -0.314 15.092 1.00 98.38 209 ASN A C 1
ATOM 1704 O O . ASN A 1 209 ? -15.740 -0.565 14.091 1.00 98.38 209 ASN A O 1
ATOM 1708 N N . TYR A 1 210 ? -13.926 -0.940 15.360 1.00 98.69 210 TYR A N 1
ATOM 1709 C CA . TYR A 1 210 ? -13.356 -1.998 14.539 1.00 98.69 210 TYR A CA 1
ATOM 1710 C C . TYR A 1 210 ? -13.347 -3.293 15.329 1.00 98.69 210 TYR A C 1
ATOM 1712 O O . TYR A 1 210 ? -12.873 -3.331 16.463 1.00 98.69 210 TYR A O 1
ATOM 1720 N N . ILE A 1 211 ? -13.858 -4.362 14.733 1.00 98.69 211 ILE A N 1
ATOM 1721 C CA . ILE A 1 211 ? -13.848 -5.687 15.339 1.00 98.69 211 ILE A CA 1
ATOM 1722 C C . ILE A 1 211 ? -12.883 -6.557 14.569 1.00 98.69 211 ILE A C 1
ATOM 1724 O O . ILE A 1 211 ? -13.160 -6.921 13.430 1.00 98.69 211 ILE A O 1
ATOM 1728 N N . LEU A 1 212 ? -11.768 -6.902 15.195 1.00 98.62 212 LEU A N 1
ATOM 1729 C CA . LEU A 1 212 ? -10.782 -7.808 14.641 1.00 98.62 212 LEU A CA 1
ATOM 1730 C C . LEU A 1 212 ? -11.173 -9.239 15.004 1.00 98.62 212 LEU A C 1
ATOM 1732 O O . LEU A 1 212 ? -11.558 -9.522 16.139 1.00 98.62 212 LEU A O 1
ATOM 1736 N N . ARG A 1 213 ? -11.055 -10.138 14.035 1.00 98.38 213 ARG A N 1
ATOM 1737 C CA . ARG A 1 213 ? -11.024 -11.581 14.247 1.00 98.38 213 ARG A CA 1
ATOM 1738 C C . ARG A 1 213 ? -9.621 -12.055 13.904 1.00 98.38 213 ARG A C 1
ATOM 1740 O O . ARG A 1 213 ? -9.250 -12.025 12.728 1.00 98.38 213 ARG A O 1
ATOM 1747 N N . ASP A 1 214 ? -8.863 -12.430 14.927 1.00 96.69 214 ASP A N 1
ATOM 1748 C CA . ASP A 1 214 ? -7.467 -12.835 14.774 1.00 96.69 214 ASP A CA 1
ATOM 1749 C C . ASP A 1 214 ? -7.322 -14.244 14.171 1.00 96.69 214 ASP A C 1
ATOM 1751 O O . ASP A 1 214 ? -8.309 -14.925 13.862 1.00 96.69 214 ASP A O 1
ATOM 1755 N N . MET A 1 215 ? -6.073 -14.683 13.995 1.00 95.44 215 MET A N 1
ATOM 1756 C CA . MET A 1 215 ? -5.739 -15.973 13.376 1.00 95.44 215 MET A CA 1
ATOM 1757 C C . MET A 1 215 ? -6.216 -17.183 14.190 1.00 95.44 215 MET A C 1
ATOM 1759 O O . MET A 1 215 ? -6.385 -18.269 13.635 1.00 95.44 215 MET A O 1
ATOM 1763 N N . GLU A 1 216 ? -6.446 -17.016 15.495 1.00 96.12 216 GLU A N 1
ATOM 1764 C CA . GLU A 1 216 ? -6.992 -18.052 16.380 1.00 96.12 216 GLU A CA 1
ATOM 1765 C C . GLU A 1 216 ? -8.530 -18.024 16.411 1.00 96.12 216 GLU A C 1
ATOM 1767 O O . GLU A 1 216 ? -9.173 -18.880 17.023 1.00 96.12 216 GLU A O 1
ATOM 1772 N N . GLY A 1 217 ? -9.142 -17.062 15.714 1.00 95.94 217 GLY A N 1
ATOM 1773 C CA . GLY A 1 217 ? -10.582 -16.854 15.673 1.00 95.94 217 GLY A CA 1
ATOM 1774 C C . GLY A 1 217 ? -11.133 -16.132 16.901 1.00 95.94 217 GLY A C 1
ATOM 1775 O O . GLY A 1 217 ? -12.352 -16.138 17.091 1.00 95.94 217 GLY A O 1
ATOM 1776 N N . VAL A 1 218 ? -10.273 -15.523 17.718 1.00 97.56 218 VAL A N 1
ATOM 1777 C CA . VAL A 1 218 ? -10.667 -14.702 18.864 1.00 97.56 218 VAL A CA 1
ATOM 1778 C C . VAL A 1 218 ? -11.075 -13.313 18.375 1.00 97.56 218 VAL A C 1
ATOM 1780 O O . VAL A 1 218 ? -10.501 -12.760 17.434 1.00 97.56 218 VAL A O 1
ATOM 1783 N N . TYR A 1 219 ? -12.097 -12.750 19.021 1.00 98.50 219 TYR A N 1
ATOM 1784 C CA . TYR A 1 219 ? -12.592 -11.418 18.709 1.00 98.50 219 TYR A CA 1
ATOM 1785 C C . TYR A 1 219 ? -11.972 -10.362 19.618 1.00 98.50 219 TYR A C 1
ATOM 1787 O O . TYR A 1 219 ? -11.884 -10.524 20.837 1.00 98.50 219 TYR A O 1
ATOM 1795 N N . TRP A 1 220 ? -11.622 -9.235 19.012 1.00 98.50 220 TRP A N 1
ATOM 1796 C CA . TRP A 1 220 ? -11.167 -8.035 19.695 1.00 98.50 220 TRP A CA 1
ATOM 1797 C C . TRP A 1 220 ? -11.966 -6.852 19.178 1.00 98.50 220 TRP A C 1
ATOM 1799 O O . TRP A 1 220 ? -12.107 -6.686 17.969 1.00 98.50 220 TRP A O 1
ATOM 1809 N N . LYS A 1 221 ? -12.469 -6.009 20.073 1.00 98.38 221 LYS A N 1
ATOM 1810 C CA . LYS A 1 221 ? -12.986 -4.693 19.696 1.00 98.38 221 LYS A CA 1
ATOM 1811 C C . LYS A 1 221 ? -11.899 -3.646 19.884 1.00 98.38 221 LYS A C 1
ATOM 1813 O O . LYS A 1 221 ? -11.164 -3.700 20.866 1.00 98.38 221 LYS A O 1
ATOM 1818 N N . LEU A 1 222 ? -11.823 -2.704 18.954 1.00 98.50 222 LEU A N 1
ATOM 1819 C CA . LEU A 1 222 ? -10.886 -1.589 18.925 1.00 98.50 222 LEU A CA 1
ATOM 1820 C C . LEU A 1 222 ? -11.640 -0.298 18.601 1.00 98.50 222 LEU A C 1
ATOM 1822 O O . LEU A 1 222 ? -12.496 -0.281 17.717 1.00 98.50 222 LEU A O 1
ATOM 1826 N N . HIS A 1 223 ? -11.296 0.784 19.290 1.00 98.50 223 HIS A N 1
ATOM 1827 C CA . HIS A 1 223 ? -11.884 2.101 19.079 1.00 98.50 223 HIS A CA 1
ATOM 1828 C C . HIS A 1 223 ? -10.803 3.180 19.176 1.00 98.50 223 HIS A C 1
ATOM 1830 O O . HIS A 1 223 ? -10.035 3.222 20.138 1.00 98.50 223 HIS A O 1
ATOM 1836 N N . PHE A 1 224 ? -10.702 4.025 18.148 1.00 98.44 224 PHE A N 1
ATOM 1837 C CA . PHE A 1 224 ? -9.747 5.132 18.139 1.00 98.44 224 PHE A CA 1
ATOM 1838 C C . PHE A 1 224 ? -10.267 6.291 18.982 1.00 98.44 224 PHE A C 1
ATOM 1840 O O . PHE A 1 224 ? -11.439 6.638 18.919 1.00 98.44 224 PHE A O 1
ATOM 1847 N N . ILE A 1 225 ? -9.363 6.924 19.723 1.00 97.38 225 ILE A N 1
ATOM 1848 C CA . ILE A 1 225 ? -9.665 8.009 20.658 1.00 97.38 225 ILE A CA 1
ATOM 1849 C C . ILE A 1 225 ? -9.078 9.323 20.143 1.00 97.38 225 ILE A C 1
ATOM 1851 O O . ILE A 1 225 ? -9.771 10.339 20.123 1.00 97.38 225 ILE A O 1
ATOM 1855 N N . ASP A 1 226 ? -7.818 9.300 19.700 1.00 96.75 226 ASP A N 1
ATOM 1856 C CA . ASP A 1 226 ? -7.080 10.503 19.305 1.00 96.75 226 ASP A CA 1
ATOM 1857 C C . ASP A 1 226 ? -6.016 10.194 18.231 1.00 96.75 226 ASP A C 1
ATOM 1859 O O . ASP A 1 226 ? -5.675 9.039 17.970 1.00 96.75 226 ASP A O 1
ATOM 1863 N N . PHE A 1 227 ? -5.484 11.235 17.593 1.00 96.44 227 PHE A N 1
ATOM 1864 C CA . PHE A 1 227 ? -4.330 11.205 16.693 1.00 96.44 227 PHE A CA 1
ATOM 1865 C C . PHE A 1 227 ? -3.156 12.075 17.184 1.00 96.44 227 PHE A C 1
ATOM 1867 O O . PHE A 1 227 ? -2.115 12.153 16.512 1.00 96.44 227 PHE A O 1
ATOM 1874 N N . TYR A 1 228 ? -3.320 12.726 18.335 1.00 97.12 228 TYR A N 1
ATOM 1875 C CA . TYR A 1 228 ? -2.341 13.616 18.939 1.00 97.12 228 TYR A CA 1
ATOM 1876 C C . TYR A 1 228 ? -1.807 13.061 20.264 1.00 97.12 228 TYR A C 1
ATOM 1878 O O . TYR A 1 228 ? -2.456 12.256 20.932 1.00 97.12 228 TYR A O 1
ATOM 1886 N N . ASN A 1 229 ? -0.599 13.474 20.648 1.00 95.88 229 ASN A N 1
ATOM 1887 C CA . ASN A 1 229 ? -0.085 13.238 22.000 1.00 95.88 229 ASN A CA 1
ATOM 1888 C C . ASN A 1 229 ? -0.506 14.361 22.965 1.00 95.88 229 ASN A C 1
ATOM 1890 O O . ASN A 1 229 ? -1.138 15.337 22.566 1.00 95.88 229 ASN A O 1
ATOM 1894 N N . GLU A 1 230 ? -0.099 14.257 24.233 1.00 95.50 230 GLU A N 1
ATOM 1895 C CA . GLU A 1 230 ? -0.399 15.256 25.274 1.00 95.50 230 GLU A CA 1
ATOM 1896 C C . GLU A 1 230 ? 0.122 16.673 24.952 1.00 95.50 230 GLU A C 1
ATOM 1898 O O . GLU A 1 230 ? -0.401 17.654 25.476 1.00 95.50 230 GLU A O 1
ATOM 1903 N N . ALA A 1 231 ? 1.128 16.799 24.077 1.00 96.75 231 ALA A N 1
ATOM 1904 C CA . ALA A 1 231 ? 1.675 18.078 23.619 1.00 96.75 231 ALA A CA 1
ATOM 1905 C C . ALA A 1 231 ? 0.964 18.638 22.367 1.00 96.75 231 ALA A C 1
ATOM 1907 O O . ALA A 1 231 ? 1.322 19.716 21.892 1.00 96.75 231 ALA A O 1
ATOM 1908 N N . GLY A 1 232 ? -0.031 17.930 21.822 1.00 95.00 232 GLY A N 1
ATOM 1909 C CA . GLY A 1 232 ? -0.738 18.321 20.601 1.00 95.00 232 GLY A CA 1
ATOM 1910 C C . GLY A 1 232 ? 0.042 18.038 19.312 1.00 95.00 232 GLY A C 1
ATOM 1911 O O . GLY A 1 232 ? -0.259 18.617 18.267 1.00 95.00 232 GLY A O 1
ATOM 1912 N N . GLU A 1 233 ? 1.043 17.156 19.344 1.00 95.69 233 GLU A N 1
ATOM 1913 C CA . GLU A 1 233 ? 1.776 16.737 18.148 1.00 95.69 233 GLU A CA 1
ATOM 1914 C C . GLU A 1 233 ? 0.993 15.647 17.411 1.00 95.69 233 GLU A C 1
ATOM 1916 O O . GLU A 1 233 ? 0.584 14.653 18.007 1.00 95.69 233 GLU A O 1
ATOM 1921 N N . LYS A 1 234 ? 0.773 15.823 16.102 1.00 94.12 234 LYS A N 1
ATOM 1922 C CA . LYS A 1 234 ? 0.061 14.843 15.264 1.00 94.12 234 LYS A CA 1
ATOM 1923 C C . LYS A 1 234 ? 0.918 13.609 14.986 1.00 94.12 234 LYS A C 1
ATOM 1925 O O . LYS A 1 234 ? 2.135 13.720 14.854 1.00 94.12 234 LYS A O 1
ATOM 1930 N N . GLY A 1 235 ? 0.276 12.467 14.751 1.00 92.44 235 GLY A N 1
ATOM 1931 C CA . GLY A 1 235 ? 0.975 11.217 14.427 1.00 92.44 235 GLY A CA 1
ATOM 1932 C C . GLY A 1 235 ? 1.096 10.253 15.602 1.00 92.44 235 GLY A C 1
ATOM 1933 O O . GLY A 1 235 ? 1.870 9.305 15.514 1.00 92.44 235 GLY A O 1
ATOM 1934 N N . TYR A 1 236 ? 0.307 10.467 16.655 1.00 95.56 236 TYR A N 1
ATOM 1935 C CA . TYR A 1 236 ? 0.264 9.643 17.857 1.00 95.56 236 TYR A CA 1
ATOM 1936 C C . TYR A 1 236 ? -1.153 9.073 18.021 1.00 95.56 236 TYR A C 1
ATOM 1938 O O . TYR A 1 236 ? -1.941 9.612 18.794 1.00 95.56 236 TYR A O 1
ATOM 1946 N N . PRO A 1 237 ? -1.531 8.028 17.254 1.00 95.62 237 PRO A N 1
ATOM 1947 C CA . PRO A 1 237 ? -2.825 7.382 17.415 1.00 95.62 237 PRO A CA 1
ATOM 1948 C C . PRO A 1 237 ? -2.989 6.848 18.837 1.00 95.62 237 PRO A C 1
ATOM 1950 O O . PRO A 1 237 ? -2.148 6.089 19.318 1.00 95.62 237 PRO A O 1
ATOM 1953 N N . GLN A 1 238 ? -4.094 7.207 19.473 1.00 96.81 238 GLN A N 1
ATOM 1954 C CA . GLN A 1 238 ? -4.540 6.633 20.733 1.00 96.81 238 GLN A CA 1
ATOM 1955 C C . GLN A 1 238 ? -5.786 5.805 20.461 1.00 96.81 238 GLN A C 1
ATOM 1957 O O . GLN A 1 238 ? -6.661 6.223 19.701 1.00 96.81 238 GLN A O 1
ATOM 1962 N N . PHE A 1 239 ? -5.866 4.628 21.061 1.00 97.50 239 PHE A N 1
ATOM 1963 C CA . PHE A 1 239 ? -7.005 3.737 20.911 1.00 97.50 239 PHE A CA 1
ATOM 1964 C C . PHE A 1 239 ? -7.159 2.868 22.153 1.00 97.50 239 PHE A C 1
ATOM 1966 O O . PHE A 1 239 ? -6.188 2.566 22.849 1.00 97.50 239 PHE A O 1
ATOM 1973 N N . GLU A 1 240 ? -8.389 2.450 22.403 1.00 98.06 240 GLU A N 1
ATOM 1974 C CA . GLU A 1 240 ? -8.721 1.408 23.365 1.00 98.06 240 GLU A CA 1
ATOM 1975 C C . GLU A 1 240 ? -9.012 0.102 22.629 1.00 98.06 240 GLU A C 1
ATOM 1977 O O . GLU A 1 240 ? -9.462 0.092 21.479 1.00 98.06 240 GLU A O 1
ATOM 1982 N N . PHE A 1 241 ? -8.730 -1.019 23.288 1.00 98.00 241 PHE A N 1
ATOM 1983 C CA . PHE A 1 241 ? -9.033 -2.336 22.753 1.00 98.00 241 PHE A CA 1
ATOM 1984 C C . PHE A 1 241 ? -9.386 -3.314 23.870 1.00 98.00 241 PHE A C 1
ATOM 1986 O O . PHE A 1 241 ? -8.906 -3.203 24.999 1.00 98.00 241 PHE A O 1
ATOM 1993 N N . GLN A 1 242 ? -10.243 -4.280 23.551 1.00 98.38 242 GLN A N 1
ATOM 1994 C CA . GLN A 1 242 ? -10.700 -5.292 24.494 1.00 98.38 242 GLN A CA 1
ATOM 1995 C C . GLN A 1 242 ? -10.942 -6.620 23.775 1.00 98.38 242 GLN A C 1
ATOM 1997 O O . GLN A 1 242 ? -11.599 -6.663 22.736 1.00 98.38 242 GLN A O 1
ATOM 2002 N N . ARG A 1 243 ? -10.462 -7.713 24.374 1.00 97.62 243 ARG A N 1
ATOM 2003 C CA . ARG A 1 243 ? -10.806 -9.082 23.974 1.00 97.62 243 ARG A CA 1
ATOM 2004 C C . ARG A 1 243 ? -12.245 -9.423 24.373 1.00 97.62 243 ARG A C 1
ATOM 2006 O O . ARG A 1 243 ? -12.647 -9.109 25.497 1.00 97.62 243 ARG A O 1
ATOM 2013 N N . LEU A 1 244 ? -12.977 -10.094 23.489 1.00 94.75 244 LEU A N 1
ATOM 2014 C CA . LEU A 1 244 ? -14.334 -10.599 23.727 1.00 94.75 244 LEU A CA 1
ATOM 2015 C C . LEU A 1 244 ? -14.357 -12.118 23.920 1.00 94.75 244 LEU A C 1
ATOM 2017 O O . LEU A 1 244 ? -13.547 -12.822 23.273 1.00 94.75 244 LEU A O 1
#

pLDDT: mean 95.45, std 2.78, range [81.25, 98.69]